Protein AF-A0A813SJH2-F1 (afdb_monomer)

Radius of gyration: 31.27 Å; Cα contacts (8 Å, |Δi|>4): 439; chains: 1; bounding box: 66×42×104 Å

Nearest PDB structures (foldseek):
  7wu5-assembly1_R  TM=7.041E-01  e=7.266E-04  Homo sapiens
  7x2v-assembly1_R  TM=6.614E-01  e=9.358E-03  Homo sapiens
  8eit-assembly1_R  TM=6.639E-01  e=4.622E-02  Tequatrovirus T4
  8x63-assembly1_B  TM=6.003E-01  e=1.573E-01  Homo sapiens
  8ejc-assembly1_R  TM=5.507E-01  e=1.143E-01  Homo sapiens

pLDDT: mean 78.19, std 14.22, range [26.33, 95.75]

Secondary structure (DSSP, 8-state):
----HHHHHHHHTS--SEEEEE-HHHHTTEEEEEEEEES--GGGSEEETTTTEEE-S-EEEEEEEESSTTPPPPEEEEE---GGGTTS-GGGEEEEEEETTTTEEESTTBPPPEEETTTTEEEEEESSSEEEEEE-TT-----S--HHHHHHHHHHHHHHHHHHHHHHHHHHHHHH-TTS---HHHHHHHHHHHHHHHHHHHHHHHHHTTTS-----SSSPPPHHHHHHHHHHHHHHHHHHHHHHHHHHHHHHHHTT-PPPPPHHHHHHHHHHHHHHHHHHHHHHHHHHTSGGG--EEEETTTEEEE-HHHHIIIIIHHHHHHHHHHHHHHHHHHHHHHHHHHHHH-S-----

Solvent-accessible surface area (backbone atoms only — not comparable to full-atom values): 19682 Å² total; per-residue (Å²): 141,73,86,60,60,68,62,55,49,52,65,57,76,43,102,64,55,63,50,76,46,71,42,70,85,43,48,78,46,43,81,44,82,45,81,46,74,42,76,74,54,73,94,48,36,72,71,39,88,89,65,66,28,30,52,38,39,42,38,42,35,51,53,69,46,55,78,50,90,84,65,73,46,52,33,43,36,37,40,32,63,41,79,95,50,62,85,56,65,77,63,25,53,38,40,27,32,61,36,80,91,77,74,40,79,41,50,91,62,32,44,79,60,42,77,40,78,94,62,68,30,38,36,31,42,33,56,73,48,36,36,35,40,33,37,27,84,70,56,43,78,68,90,58,85,46,74,67,55,51,51,52,53,51,56,46,52,54,50,40,54,53,46,50,51,54,50,52,52,53,52,51,52,40,68,76,35,76,86,53,71,80,48,52,65,58,50,50,53,50,52,37,46,53,38,47,39,53,28,47,53,41,47,52,50,43,51,48,61,47,75,51,90,67,83,73,74,90,59,67,67,53,56,69,70,41,50,55,40,38,49,52,30,51,26,33,48,48,31,36,51,42,43,50,39,49,54,43,49,55,48,29,39,40,65,62,69,64,48,75,81,66,52,60,68,58,50,52,54,51,51,51,50,31,49,51,54,18,48,54,56,37,51,50,56,50,58,54,52,71,42,78,90,64,64,45,60,32,40,47,61,77,49,40,51,38,65,30,78,83,51,34,47,68,75,43,51,48,58,50,50,52,47,50,51,54,42,50,54,37,51,52,52,31,51,54,42,51,52,54,50,52,53,60,73,67,49,92,80,77,76,88,128

Sequence (353 aa):
MEFNETKKLRVINSNIVAAAIINNETVNNADNISVFILAKPKAYETLDVSNNQSLVSPVITFGVQKKDNNSPITLYLYFQPSEDNKTRSADQYAGSFFNTNTSKWDTAGCTKLQYNKSYNRYECICNYLTFALIWSPNLANTTNLTSQDIASMTFLSISILCFIAVIIHSFITCLLNPAMSMNARDLLSLISSASTTILFIFFIALSMTVYTPAKPDHGTKCLLSSSVLMFFVYFFLIFMFCTKTSFGYFNYLRFVRLFSEPSYRKLFVLLAICFCISIIGTSFAVGFNSNASYYITQLHRNKLCWFTQDILHYFMTIPLGIFLLLNFILIFFVTRRIINHVQRAISPHHTYK

Foldseek 3Di:
DDPPVVVVVVVLPDPDQKDKDWDPVLCVFFPDKDKDKAADPVVCQQFDPVQRKGFFGIKIFIDTDGNDPPRFIKMKMKHDGDPVCNPPDPQQKAKWFQDPVVRHTDRPFKDGWDQDPSRRIIIIMGRDGMIGIMGTPLRNPCLDQDPVNVVLLVVLVVLLVVLVVVLVVVVVVCVVCVVDDQALLNVLVNVLSVLSSQLSVLVNVLQVVLNPDDPPPPDQDDDPVSVVSQLVNQLSVQLSLQSVLVSLVQLLCCQPVVDDGDDNVVSVVSSVVSNVVSCVLSVVLVVQVVDVVNVQWGCDSSGGIHGDPVCCCVSPVVSNVVSVVSSVVSCVSNVVSVVVVVVVVPDPDDDDD

Mean predicted aligned error: 15.64 Å

Structure (mmCIF, N/CA/C/O backbone):
data_AF-A0A813SJH2-F1
#
_entry.id   AF-A0A813SJH2-F1
#
loop_
_atom_site.group_PDB
_atom_site.id
_atom_site.type_symbol
_atom_site.label_atom_id
_atom_site.label_alt_id
_atom_site.label_comp_id
_atom_site.label_asym_id
_atom_site.label_entity_id
_atom_site.label_seq_id
_atom_site.pdbx_PDB_ins_code
_atom_site.Cartn_x
_atom_site.Cartn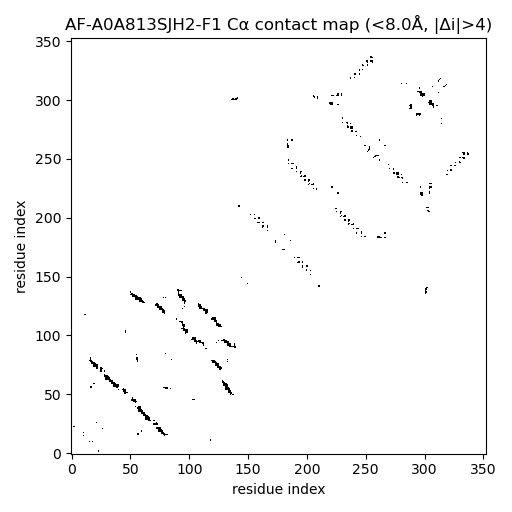_y
_atom_site.Cartn_z
_atom_site.occupancy
_atom_site.B_iso_or_equiv
_atom_site.auth_seq_id
_atom_site.auth_comp_id
_atom_site.auth_asym_id
_atom_site.auth_atom_id
_atom_site.pdbx_PDB_model_num
ATOM 1 N N . MET A 1 1 ? -11.561 5.523 57.264 1.00 29.39 1 MET A N 1
ATOM 2 C CA . MET A 1 1 ? -10.561 4.549 57.755 1.00 29.39 1 MET A CA 1
ATOM 3 C C . MET A 1 1 ? -11.342 3.297 58.098 1.00 29.39 1 MET A C 1
ATOM 5 O O . MET A 1 1 ? -12.159 3.373 58.993 1.00 29.39 1 MET A O 1
ATOM 9 N N . GLU A 1 2 ? -11.360 2.213 57.336 1.00 26.33 2 GLU A N 1
ATOM 10 C CA . GLU A 1 2 ? -10.308 1.500 56.613 1.00 26.33 2 GLU A CA 1
ATOM 11 C C . GLU A 1 2 ? -10.993 0.875 55.377 1.00 26.33 2 GLU A C 1
ATOM 13 O O . GLU A 1 2 ? -12.004 0.179 55.502 1.00 26.33 2 GLU A O 1
ATOM 18 N N . PHE A 1 3 ? -10.550 1.220 54.163 1.00 34.47 3 PHE A N 1
ATOM 19 C CA . PHE A 1 3 ? -11.127 0.666 52.935 1.00 34.47 3 PHE A CA 1
ATOM 20 C C . PHE A 1 3 ? -10.741 -0.815 52.897 1.00 34.47 3 PHE A C 1
ATOM 22 O O . PHE A 1 3 ? -9.565 -1.151 52.828 1.00 34.47 3 PHE A O 1
ATOM 29 N N . ASN A 1 4 ? -11.727 -1.689 53.068 1.00 43.75 4 ASN A N 1
ATOM 30 C CA . ASN A 1 4 ? -11.525 -3.055 53.535 1.00 43.75 4 ASN A CA 1
ATOM 31 C C . ASN A 1 4 ? -10.803 -3.926 52.481 1.00 43.75 4 ASN A C 1
ATOM 33 O O . ASN A 1 4 ? -11.452 -4.589 51.665 1.00 43.75 4 ASN A O 1
ATOM 37 N N . GLU A 1 5 ? -9.463 -3.930 52.492 1.00 49.12 5 GLU A N 1
ATOM 38 C CA . GLU A 1 5 ? -8.618 -4.746 51.606 1.00 49.12 5 GLU A CA 1
ATOM 39 C C . GLU A 1 5 ? -9.021 -6.224 51.632 1.00 49.12 5 GLU A C 1
ATOM 41 O O . GLU A 1 5 ? -8.970 -6.898 50.607 1.00 49.12 5 GLU A O 1
ATOM 46 N N . THR A 1 6 ? -9.542 -6.720 52.758 1.00 49.12 6 THR A N 1
ATOM 47 C CA . THR A 1 6 ? -10.022 -8.104 52.893 1.00 49.12 6 THR A CA 1
ATOM 48 C C . THR A 1 6 ? -11.241 -8.435 52.019 1.00 49.12 6 THR A C 1
ATOM 50 O O . THR A 1 6 ? -11.352 -9.565 51.536 1.00 49.12 6 THR A O 1
ATOM 53 N N . LYS A 1 7 ? -12.148 -7.481 51.743 1.00 51.50 7 LYS A N 1
ATOM 54 C CA . LYS A 1 7 ? -13.279 -7.694 50.811 1.00 51.50 7 LYS A CA 1
ATOM 55 C C . LYS A 1 7 ? -12.810 -7.690 49.358 1.00 51.50 7 LYS A C 1
ATOM 57 O O . LYS A 1 7 ? -13.262 -8.527 48.577 1.00 51.50 7 LYS A O 1
ATOM 62 N N . LYS A 1 8 ? -11.861 -6.809 49.024 1.00 54.25 8 LYS A N 1
ATOM 63 C CA . LYS A 1 8 ? -11.176 -6.803 47.725 1.00 54.25 8 LYS A CA 1
ATOM 64 C C . LYS A 1 8 ? -10.466 -8.149 47.508 1.00 54.25 8 LYS A C 1
ATOM 66 O O . LYS A 1 8 ? -10.711 -8.802 46.502 1.00 54.25 8 LYS A O 1
ATOM 71 N N . LEU A 1 9 ? -9.714 -8.628 48.505 1.00 52.28 9 LEU A N 1
ATOM 72 C CA . LEU A 1 9 ? -9.008 -9.920 48.515 1.00 52.28 9 LEU A CA 1
ATOM 73 C C . LEU A 1 9 ? -9.933 -11.137 48.321 1.00 52.28 9 LEU A C 1
ATOM 75 O O . LEU A 1 9 ? -9.568 -12.067 47.606 1.00 52.28 9 LEU A O 1
ATOM 79 N N . ARG A 1 10 ? -11.147 -11.148 48.894 1.00 52.22 10 ARG A N 1
ATOM 80 C CA . ARG A 1 10 ? -12.108 -12.258 48.694 1.00 52.22 10 ARG A CA 1
ATOM 81 C C . ARG A 1 10 ? -12.670 -12.328 47.275 1.00 52.22 10 ARG A C 1
ATOM 83 O O . ARG A 1 10 ? -12.821 -13.421 46.733 1.00 52.22 10 ARG A O 1
ATOM 90 N N . VAL A 1 11 ? -12.969 -11.180 46.669 1.00 53.66 11 VAL A N 1
ATOM 91 C CA . VAL A 1 11 ? -13.397 -11.107 45.260 1.00 53.66 11 VAL A CA 1
ATOM 92 C C . VAL A 1 11 ? -12.244 -11.488 44.327 1.00 53.66 11 VAL A C 1
ATOM 94 O O . VAL A 1 11 ? -12.461 -12.115 43.292 1.00 53.66 11 VAL A O 1
ATOM 97 N N . ILE A 1 12 ? -11.021 -11.141 44.720 1.00 54.69 12 ILE A N 1
ATOM 98 C CA . ILE A 1 12 ? -9.777 -11.417 44.004 1.00 54.69 12 ILE A CA 1
ATOM 99 C C . ILE A 1 12 ? -9.405 -12.916 44.007 1.00 54.69 12 ILE A C 1
ATOM 101 O O . ILE A 1 12 ? -8.994 -13.426 42.971 1.00 54.69 12 ILE A O 1
ATOM 105 N N . ASN A 1 13 ? -9.597 -13.635 45.120 1.00 55.19 13 ASN A N 1
ATOM 106 C CA . ASN A 1 13 ? -9.147 -15.031 45.292 1.00 55.19 13 ASN A CA 1
ATOM 107 C C . ASN A 1 13 ? -10.201 -16.110 44.966 1.00 55.19 13 ASN A C 1
ATOM 109 O O . ASN A 1 13 ? -9.994 -17.286 45.255 1.00 55.19 13 ASN A O 1
ATOM 113 N N . SER A 1 14 ? -11.352 -15.738 44.409 1.00 60.47 14 SER A N 1
ATOM 114 C CA . SER A 1 14 ? -12.463 -16.658 44.119 1.00 60.47 14 SER A CA 1
ATOM 115 C C . SER A 1 14 ? -12.651 -16.875 42.613 1.00 60.47 14 SER A C 1
ATOM 117 O O . SER A 1 14 ? -12.342 -15.990 41.820 1.00 60.47 14 SER A O 1
ATOM 119 N N . ASN A 1 15 ? -13.186 -18.032 42.198 1.00 66.06 15 ASN A N 1
ATOM 120 C CA . ASN A 1 15 ? -13.496 -18.362 40.793 1.00 66.06 15 ASN A CA 1
ATOM 121 C C . ASN A 1 15 ? -14.724 -17.583 40.274 1.00 66.06 15 ASN A C 1
ATOM 123 O O . ASN A 1 15 ? -15.757 -18.164 39.949 1.00 66.06 15 ASN A O 1
ATOM 127 N N . ILE A 1 16 ? -14.637 -16.253 40.243 1.00 71.75 16 ILE A N 1
ATOM 128 C CA . ILE A 1 16 ? -15.721 -15.357 39.828 1.00 71.75 16 ILE A CA 1
ATOM 129 C C . ILE A 1 16 ? -15.423 -14.794 38.432 1.00 71.75 16 ILE A C 1
ATOM 131 O O . ILE A 1 16 ? -14.352 -14.241 38.193 1.00 71.75 16 ILE A O 1
ATOM 135 N N . VAL A 1 17 ? -16.401 -14.901 37.526 1.00 76.12 17 VAL A N 1
ATOM 136 C CA . VAL A 1 17 ? -16.297 -14.441 36.126 1.00 76.12 17 VAL A CA 1
ATOM 137 C C . VAL A 1 17 ? -16.508 -12.928 35.995 1.00 76.12 17 VAL A C 1
ATOM 139 O O . VAL A 1 17 ? -15.939 -12.290 35.114 1.00 76.12 17 VAL A O 1
ATOM 142 N N . ALA A 1 18 ? -17.315 -12.332 36.871 1.00 80.81 18 ALA A N 1
ATOM 143 C CA . ALA A 1 18 ? -17.530 -10.893 36.905 1.00 80.81 18 ALA A CA 1
ATOM 144 C C . ALA A 1 18 ? -17.824 -10.425 38.333 1.00 80.81 18 ALA A C 1
ATOM 146 O O . ALA A 1 18 ? -18.584 -11.069 39.055 1.00 80.81 18 ALA A O 1
ATOM 147 N N . ALA A 1 19 ? -17.233 -9.308 38.739 1.00 80.88 19 ALA A N 1
ATOM 148 C CA . ALA A 1 19 ? -17.474 -8.706 40.038 1.00 80.88 19 ALA A CA 1
ATOM 149 C C . ALA A 1 19 ? -17.525 -7.187 39.927 1.00 80.88 19 ALA A C 1
ATOM 151 O O . ALA A 1 19 ? -16.896 -6.585 39.059 1.00 80.88 19 ALA A O 1
ATOM 152 N N . ALA A 1 20 ? -18.259 -6.570 40.841 1.00 82.69 20 ALA A N 1
ATOM 153 C CA . ALA A 1 20 ? -18.374 -5.130 40.917 1.00 82.69 20 ALA A CA 1
ATOM 154 C C . ALA A 1 20 ? -18.305 -4.686 42.377 1.00 82.69 20 ALA A C 1
ATOM 156 O O . ALA A 1 20 ? -18.920 -5.297 43.253 1.00 82.69 20 ALA A O 1
ATOM 157 N N . ILE A 1 21 ? -17.526 -3.641 42.636 1.00 82.50 21 ILE A N 1
ATOM 158 C CA . ILE A 1 21 ? -17.326 -3.059 43.960 1.00 82.50 21 ILE A CA 1
ATOM 159 C C . ILE A 1 21 ? -17.755 -1.597 43.890 1.00 82.50 21 ILE A C 1
ATOM 161 O O . ILE A 1 21 ? -17.260 -0.830 43.066 1.00 82.50 21 ILE A O 1
ATOM 165 N N . ILE A 1 22 ? -18.677 -1.215 44.767 1.00 80.12 22 ILE A N 1
ATOM 166 C CA . ILE A 1 22 ? -19.172 0.158 44.872 1.00 80.12 22 ILE A CA 1
ATOM 167 C C . ILE A 1 22 ? -18.261 0.933 45.819 1.00 80.12 22 ILE A C 1
ATOM 169 O O . ILE A 1 22 ? -17.929 0.432 46.897 1.00 80.12 22 ILE A O 1
ATOM 173 N N . ASN A 1 23 ? -17.845 2.142 45.432 1.00 79.56 23 ASN A N 1
ATOM 174 C CA . ASN A 1 23 ? -17.063 2.991 46.325 1.00 79.56 23 ASN A CA 1
ATOM 175 C C . ASN A 1 23 ? -17.904 3.371 47.556 1.00 79.56 23 ASN A C 1
ATOM 177 O O . ASN A 1 23 ? -18.977 3.957 47.414 1.00 79.56 23 ASN A O 1
ATOM 181 N N . ASN A 1 24 ? -17.396 3.079 48.756 1.00 71.06 24 ASN A N 1
ATOM 182 C CA . ASN A 1 24 ? -18.082 3.319 50.025 1.00 71.06 24 ASN A CA 1
ATOM 183 C C . ASN A 1 24 ? -18.508 4.788 50.210 1.00 71.06 24 ASN A C 1
ATOM 185 O O . ASN A 1 24 ? -19.570 5.058 50.757 1.00 71.06 24 ASN A O 1
ATOM 189 N N . GLU A 1 25 ? -17.722 5.734 49.691 1.00 70.19 25 GLU A N 1
ATOM 190 C CA . GLU A 1 25 ? -18.053 7.166 49.740 1.00 70.19 25 GLU A CA 1
ATOM 191 C C . GLU A 1 25 ? -19.308 7.505 48.923 1.00 70.19 25 GLU A C 1
ATOM 193 O O . GLU A 1 25 ? -20.074 8.386 49.297 1.00 70.19 25 GLU A O 1
ATOM 198 N N . THR A 1 26 ? -19.561 6.759 47.843 1.00 69.75 26 THR A N 1
ATOM 199 C CA . THR A 1 26 ? -20.747 6.933 46.988 1.00 69.75 26 THR A CA 1
ATOM 200 C C . THR A 1 26 ? -21.964 6.139 47.468 1.00 69.75 26 THR A C 1
ATOM 202 O O . THR A 1 26 ? -23.091 6.494 47.134 1.00 69.75 26 THR A O 1
ATOM 205 N N . VAL A 1 27 ? -21.762 5.093 48.283 1.00 67.94 27 VAL A N 1
ATOM 206 C CA . VAL A 1 27 ? -22.847 4.257 48.836 1.00 67.94 27 VAL A CA 1
ATOM 207 C C . VAL A 1 27 ? -23.698 5.031 49.843 1.00 67.94 27 VAL A C 1
ATOM 209 O O . VAL A 1 27 ? -24.906 4.824 49.894 1.00 67.94 27 VAL A O 1
ATOM 212 N N . ASN A 1 28 ? -23.107 5.966 50.593 1.00 69.31 28 ASN A N 1
ATOM 213 C CA . ASN A 1 28 ? -23.825 6.757 51.603 1.00 69.31 28 ASN A CA 1
ATOM 214 C C . ASN A 1 28 ? -24.979 7.604 51.021 1.00 69.31 28 ASN A C 1
ATOM 216 O O . ASN A 1 28 ? -25.888 7.997 51.757 1.00 69.31 28 ASN A O 1
ATOM 220 N N . ASN A 1 29 ? -24.966 7.836 49.705 1.00 66.56 29 ASN A N 1
ATOM 221 C CA . ASN A 1 29 ? -25.972 8.608 48.976 1.00 66.56 29 ASN A CA 1
ATOM 222 C C . ASN A 1 29 ? -27.073 7.739 48.336 1.00 66.56 29 ASN A C 1
ATOM 224 O O . ASN A 1 29 ? -27.915 8.263 47.602 1.00 66.56 29 ASN A O 1
ATOM 228 N N . ALA A 1 30 ? -27.082 6.427 48.591 1.00 69.38 30 ALA A N 1
ATOM 229 C CA . ALA A 1 30 ? -28.082 5.492 48.083 1.00 69.38 30 ALA A CA 1
ATOM 230 C C . ALA A 1 30 ? -28.960 4.949 49.221 1.00 69.38 30 ALA A C 1
ATOM 232 O O . ALA A 1 30 ? -28.449 4.476 50.233 1.00 69.38 30 ALA A O 1
ATOM 233 N N . ASP A 1 31 ? -30.281 4.989 49.036 1.00 74.50 31 ASP A N 1
ATOM 234 C CA . ASP A 1 31 ? -31.252 4.385 49.960 1.00 74.50 31 ASP A CA 1
ATOM 235 C C . ASP A 1 31 ? -31.387 2.882 49.727 1.00 74.50 31 ASP A C 1
ATOM 237 O O . ASP A 1 31 ? -31.520 2.097 50.664 1.00 74.50 31 ASP A O 1
ATOM 241 N N . ASN A 1 32 ? -31.343 2.476 48.458 1.00 78.12 32 ASN A N 1
ATOM 242 C CA . ASN A 1 32 ? -31.461 1.084 48.064 1.00 78.12 32 ASN A CA 1
ATOM 243 C C . ASN A 1 32 ? -30.579 0.797 46.848 1.00 78.12 32 ASN A C 1
ATOM 245 O O . ASN A 1 32 ? -30.537 1.580 45.895 1.00 78.12 32 ASN A O 1
ATOM 249 N N . ILE A 1 33 ? -29.890 -0.343 46.884 1.00 77.56 33 ILE A N 1
ATOM 250 C CA . ILE A 1 33 ? -29.027 -0.825 45.810 1.00 77.56 33 ILE A CA 1
ATOM 251 C C . ILE A 1 33 ? -29.453 -2.248 45.473 1.00 77.56 33 ILE A C 1
ATOM 253 O O . ILE A 1 33 ? -29.274 -3.177 46.257 1.00 77.56 33 ILE A O 1
ATOM 257 N N . SER A 1 34 ? -29.976 -2.415 44.267 1.00 81.50 34 SER A N 1
ATOM 258 C CA . SER A 1 34 ? -30.249 -3.713 43.663 1.00 81.50 34 SER A CA 1
ATOM 259 C C . SER A 1 34 ? -29.189 -4.016 42.609 1.00 81.50 34 SER A C 1
ATOM 261 O O . SER A 1 34 ? -28.786 -3.136 41.845 1.00 81.50 34 SER A O 1
ATOM 263 N N . VAL A 1 35 ? -28.713 -5.259 42.582 1.00 82.50 35 VAL A N 1
ATOM 264 C CA . VAL A 1 35 ? -27.713 -5.722 41.615 1.00 82.50 35 VAL A CA 1
ATOM 265 C C . VAL A 1 35 ? -28.306 -6.870 40.823 1.00 82.50 35 VAL A C 1
ATOM 267 O O . VAL A 1 35 ? -28.778 -7.852 41.393 1.00 82.50 35 VAL A O 1
ATOM 270 N N . PHE A 1 36 ? -28.251 -6.751 39.505 1.00 82.56 36 PHE A N 1
ATOM 271 C CA . PHE A 1 36 ? -28.671 -7.775 38.570 1.00 82.56 36 PHE A CA 1
ATOM 272 C C . PHE A 1 36 ? -27.476 -8.197 37.717 1.00 82.56 36 PHE A C 1
ATOM 274 O O . PHE A 1 36 ? -26.813 -7.359 37.107 1.00 82.56 36 PHE A O 1
ATOM 281 N N . ILE A 1 37 ? -27.181 -9.497 37.690 1.00 82.50 37 ILE A N 1
ATOM 282 C CA . ILE A 1 37 ? -26.071 -10.054 36.912 1.00 82.50 37 ILE A CA 1
ATOM 283 C C . ILE A 1 37 ? -26.639 -11.046 35.909 1.00 82.50 37 ILE A C 1
ATOM 285 O O . ILE A 1 37 ? -27.165 -12.095 36.281 1.00 82.50 37 ILE A O 1
ATOM 289 N N . LEU A 1 38 ? -26.486 -10.737 34.626 1.00 81.44 38 LEU A N 1
ATOM 290 C CA . LEU A 1 38 ? -26.868 -11.628 33.545 1.00 81.44 38 LEU A CA 1
ATOM 291 C C . LEU A 1 38 ? -25.637 -12.416 33.077 1.00 81.44 38 LEU A C 1
ATOM 293 O O . LEU A 1 38 ? -24.810 -11.913 32.319 1.00 81.44 38 LEU A O 1
ATOM 297 N N . ALA A 1 39 ? -25.511 -13.660 33.543 1.00 73.19 39 ALA A N 1
ATOM 298 C CA . ALA A 1 39 ? -24.319 -14.487 33.331 1.00 73.19 39 ALA A CA 1
ATOM 299 C C . ALA A 1 39 ? -24.063 -14.876 31.861 1.00 73.19 39 ALA A C 1
ATOM 301 O O . ALA A 1 39 ? -22.910 -15.016 31.462 1.00 73.19 39 ALA A O 1
ATOM 302 N N . LYS A 1 40 ? -25.123 -15.069 31.061 1.00 71.62 40 LYS A N 1
ATOM 303 C CA . LYS A 1 40 ? -25.037 -15.466 29.642 1.00 71.62 40 LYS A CA 1
ATOM 304 C C . LYS A 1 40 ? -26.012 -14.657 28.777 1.00 71.62 40 LYS A C 1
ATOM 306 O O . LYS A 1 40 ? -27.112 -15.133 28.493 1.00 71.62 40 LYS A O 1
ATOM 311 N N . PRO A 1 41 ? -25.633 -13.446 28.349 1.00 67.75 41 PRO A N 1
ATOM 312 C CA . PRO A 1 41 ? -26.434 -12.584 27.478 1.00 67.75 41 PRO A CA 1
ATOM 313 C C . PRO A 1 41 ? -26.479 -13.090 26.022 1.00 67.75 41 PRO A C 1
ATOM 315 O O . PRO A 1 41 ? -26.144 -12.343 25.113 1.00 67.75 41 PRO A O 1
ATOM 318 N N . LYS A 1 42 ? -26.920 -14.334 25.765 1.00 65.50 42 LYS A N 1
ATOM 319 C CA . LYS A 1 42 ? -26.976 -14.902 24.397 1.00 65.50 42 LYS A CA 1
ATOM 320 C C . LYS A 1 42 ? -27.765 -14.027 23.415 1.00 65.50 42 LYS A C 1
ATOM 322 O O . LYS A 1 42 ? -27.387 -13.897 22.259 1.00 65.50 42 LYS A O 1
ATOM 327 N N . ALA A 1 43 ? -28.830 -13.382 23.892 1.00 58.09 43 ALA A N 1
ATOM 328 C CA . ALA A 1 43 ? -29.643 -12.458 23.099 1.00 58.09 43 ALA A CA 1
ATOM 329 C C . ALA A 1 43 ? -28.916 -11.149 22.714 1.00 58.09 43 ALA A C 1
ATOM 331 O O . ALA A 1 43 ? -29.409 -10.414 21.868 1.00 58.09 43 ALA A O 1
ATOM 332 N N . TYR A 1 44 ? -27.756 -10.865 23.315 1.00 59.12 44 TYR A N 1
ATOM 333 C CA . TYR A 1 44 ? -26.969 -9.645 23.115 1.00 59.12 44 TYR A CA 1
ATOM 334 C C . TYR A 1 44 ? -25.513 -9.948 22.717 1.00 59.12 44 TYR A C 1
ATOM 336 O O . TYR A 1 44 ? -24.646 -9.089 22.849 1.00 59.12 44 TYR A O 1
ATOM 344 N N . GLU A 1 45 ? -25.205 -11.167 22.257 1.00 59.53 45 GLU A N 1
ATOM 345 C CA . GLU A 1 45 ? -23.839 -11.542 21.851 1.00 59.53 45 GLU A CA 1
ATOM 346 C C . GLU A 1 45 ? -23.355 -10.763 20.621 1.00 59.53 45 GLU A C 1
ATOM 348 O O . GLU A 1 45 ? -22.156 -10.516 20.494 1.00 59.53 45 GLU A O 1
ATOM 353 N N . THR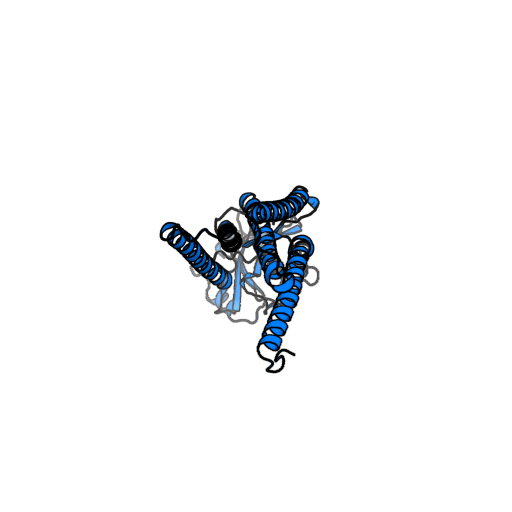 A 1 46 ? -24.272 -10.322 19.754 1.00 56.94 46 THR A N 1
ATOM 354 C CA . THR A 1 46 ? -23.977 -9.474 18.590 1.00 56.94 46 THR A CA 1
ATOM 355 C C . THR A 1 46 ? -24.560 -8.081 18.816 1.00 56.94 46 THR A C 1
ATOM 357 O O . THR A 1 46 ? -25.772 -7.905 18.893 1.00 56.94 46 THR A O 1
ATOM 360 N N . LEU A 1 47 ? -23.685 -7.090 19.002 1.00 62.09 47 LEU A N 1
ATOM 361 C CA . LEU A 1 47 ? -24.085 -5.750 19.455 1.00 62.09 47 LEU A CA 1
ATOM 362 C C . LEU A 1 47 ? -24.342 -4.780 18.305 1.00 62.09 47 LEU A C 1
ATOM 364 O O . LEU A 1 47 ? -25.229 -3.937 18.394 1.00 62.09 47 LEU A O 1
ATOM 368 N N . ASP A 1 48 ? -23.567 -4.890 17.228 1.00 56.16 48 ASP A N 1
ATOM 369 C CA . ASP A 1 48 ? -23.750 -4.089 16.023 1.00 56.16 48 ASP A CA 1
ATOM 370 C C . ASP A 1 48 ? -23.080 -4.827 14.851 1.00 56.16 48 ASP A C 1
ATOM 372 O O . ASP A 1 48 ? -21.862 -5.044 14.855 1.00 56.16 48 ASP A O 1
ATOM 376 N N . VAL A 1 49 ? -23.873 -5.242 13.854 1.00 49.34 49 VAL A N 1
ATOM 377 C CA . VAL A 1 49 ? -23.400 -5.989 12.666 1.00 49.34 49 VAL A CA 1
ATOM 378 C C . VAL A 1 49 ? -22.368 -5.169 11.881 1.00 49.34 49 VAL A C 1
ATOM 380 O O . VAL A 1 49 ? -21.481 -5.723 11.241 1.00 49.34 49 VAL A O 1
ATOM 383 N N . SER A 1 50 ? -22.437 -3.839 11.992 1.00 51.28 50 SER A N 1
ATOM 384 C CA . SER A 1 50 ? -21.546 -2.903 11.302 1.00 51.28 50 SER A CA 1
ATOM 385 C C . SER A 1 50 ? -20.111 -2.876 11.850 1.00 51.28 50 SER A C 1
ATOM 387 O O . SER A 1 50 ? -19.170 -2.680 11.086 1.00 51.28 50 SER A O 1
ATOM 389 N N . ASN A 1 51 ? -19.922 -3.105 13.156 1.00 56.41 51 ASN A N 1
ATOM 390 C CA . ASN A 1 51 ? -18.620 -2.982 13.828 1.00 56.41 51 ASN A CA 1
ATOM 391 C C . ASN A 1 51 ? -18.049 -4.320 14.321 1.00 56.41 51 ASN A C 1
ATOM 393 O O . ASN A 1 51 ? -16.979 -4.334 14.934 1.00 56.41 51 ASN A O 1
ATOM 397 N N . ASN A 1 52 ? -18.750 -5.428 14.060 1.00 64.50 52 ASN A N 1
ATOM 398 C CA . ASN A 1 52 ? -18.364 -6.784 14.457 1.00 64.50 52 ASN A CA 1
ATOM 399 C C . ASN A 1 52 ? -18.025 -6.892 15.961 1.00 64.50 52 ASN A C 1
ATOM 401 O O . ASN A 1 52 ? -17.090 -7.585 16.368 1.00 64.50 52 ASN A O 1
ATOM 405 N N . GLN A 1 53 ? -18.756 -6.134 16.783 1.00 73.12 53 GLN A N 1
ATOM 406 C CA . GLN A 1 53 ? -18.573 -6.091 18.229 1.00 73.12 53 GLN A CA 1
ATOM 407 C C . GLN A 1 53 ? -19.357 -7.218 18.885 1.00 73.12 53 GLN A C 1
ATOM 409 O O . GLN A 1 53 ? -20.526 -7.448 18.559 1.00 73.12 53 GLN A O 1
ATOM 414 N N . SER A 1 54 ? -18.719 -7.876 19.849 1.00 76.94 54 SER A N 1
ATOM 415 C CA . SER A 1 54 ? -19.342 -8.955 20.605 1.00 76.94 54 SER A CA 1
ATOM 416 C C . SER A 1 54 ? -19.229 -8.729 22.099 1.00 76.94 54 SER A C 1
ATOM 418 O O . SER A 1 54 ? -18.182 -8.314 22.601 1.00 76.94 54 SER A O 1
ATOM 420 N N . LEU A 1 55 ? -20.292 -9.066 22.813 1.00 82.12 55 LEU A N 1
ATOM 421 C CA . LEU A 1 55 ? -20.308 -9.086 24.266 1.00 82.12 55 LEU A CA 1
ATOM 422 C C . LEU A 1 55 ? -19.543 -10.320 24.760 1.00 82.12 55 LEU A C 1
ATOM 424 O O . LEU A 1 55 ? -19.814 -11.435 24.319 1.00 82.12 55 LEU A O 1
ATOM 428 N N . VAL A 1 56 ? -18.558 -10.136 25.641 1.00 83.69 56 VAL A N 1
ATOM 429 C CA . VAL A 1 56 ? -17.627 -11.218 26.027 1.00 83.69 56 VAL A CA 1
ATOM 430 C C . VAL A 1 56 ? -17.612 -11.526 27.521 1.00 83.69 56 VAL A C 1
ATOM 432 O O . VAL A 1 56 ? -16.877 -12.417 27.952 1.00 83.69 56 VAL A O 1
ATOM 435 N N . SER A 1 57 ? -18.421 -10.818 28.308 1.00 84.12 57 SER A N 1
ATOM 436 C CA . SER A 1 57 ? -18.600 -11.045 29.742 1.00 84.12 57 SER A CA 1
ATOM 437 C C . SER A 1 57 ? -20.080 -11.039 30.134 1.00 84.12 57 SER A C 1
ATOM 439 O O . SER A 1 57 ? -20.926 -10.590 29.355 1.00 84.12 57 SER A O 1
ATOM 441 N N . PRO A 1 58 ? -20.400 -11.458 31.372 1.00 84.50 58 PRO A N 1
ATOM 442 C CA . PRO A 1 58 ? -21.680 -11.151 31.994 1.00 84.50 58 PRO A CA 1
ATOM 443 C C . PRO A 1 58 ? -21.998 -9.653 31.955 1.00 84.50 58 PRO A C 1
ATOM 445 O O . PRO A 1 58 ? -21.087 -8.821 32.044 1.00 84.50 58 PRO A O 1
ATOM 448 N N . VAL A 1 59 ? -23.289 -9.329 31.873 1.00 85.88 59 VAL A N 1
ATOM 449 C CA . VAL A 1 59 ? -23.791 -7.957 32.034 1.00 85.88 59 VAL A CA 1
ATOM 450 C C . VAL A 1 59 ? -24.090 -7.726 33.504 1.00 85.88 59 VAL A C 1
ATOM 452 O O . VAL A 1 59 ? -24.769 -8.540 34.130 1.00 85.88 59 VAL A O 1
ATOM 455 N N . ILE A 1 60 ? -23.601 -6.617 34.049 1.00 86.62 60 ILE A N 1
ATOM 456 C CA . ILE A 1 60 ? -23.910 -6.185 35.411 1.00 86.62 60 ILE A CA 1
ATOM 457 C C . ILE A 1 60 ? -24.752 -4.917 35.320 1.00 86.62 60 ILE A C 1
ATOM 459 O O . ILE A 1 60 ? -24.314 -3.919 34.746 1.00 86.62 60 ILE A O 1
ATOM 463 N N . THR A 1 61 ? -25.939 -4.955 35.914 1.00 85.06 61 THR A N 1
ATOM 464 C CA . THR A 1 61 ? -26.855 -3.821 36.016 1.00 85.06 61 THR A CA 1
ATOM 465 C C . THR A 1 61 ? -27.124 -3.498 37.478 1.00 85.06 61 THR A C 1
ATOM 467 O O . THR A 1 61 ? -27.395 -4.380 38.289 1.00 85.06 61 THR A O 1
ATOM 470 N N . PHE A 1 62 ? -27.079 -2.216 37.809 1.00 82.50 62 PHE A N 1
ATOM 471 C CA . PHE A 1 62 ? -27.397 -1.675 39.118 1.00 82.50 62 PHE A CA 1
ATOM 472 C C . PHE A 1 62 ? -28.703 -0.889 39.048 1.00 82.50 62 PHE A C 1
ATOM 474 O O . PHE A 1 62 ? -28.836 0.032 38.246 1.00 82.50 62 PHE A O 1
ATOM 481 N N . GLY A 1 63 ? -29.657 -1.216 39.911 1.00 80.44 63 GLY A N 1
ATOM 482 C CA . GLY A 1 63 ? -30.794 -0.350 40.198 1.00 80.44 63 GLY A CA 1
ATOM 483 C C . GLY A 1 63 ? -30.518 0.390 41.497 1.00 80.44 63 GLY A C 1
ATOM 484 O O . GLY A 1 63 ? -30.527 -0.237 42.557 1.00 80.44 63 GLY A O 1
ATOM 485 N N . VAL A 1 64 ? -30.247 1.695 41.423 1.00 78.38 64 VAL A N 1
ATOM 486 C CA . VAL A 1 64 ? -29.953 2.511 42.608 1.00 78.38 64 VAL A CA 1
ATOM 487 C C . VAL A 1 64 ? -31.022 3.570 42.810 1.00 78.38 64 VAL A C 1
ATOM 489 O O . VAL A 1 64 ? -31.263 4.388 41.924 1.00 78.38 64 VAL A O 1
ATOM 492 N N . GLN A 1 65 ? -31.614 3.582 44.002 1.00 79.12 65 GLN A N 1
ATOM 493 C CA . GLN A 1 65 ? -32.462 4.671 44.471 1.00 79.12 65 GLN A CA 1
ATOM 494 C C . GLN A 1 65 ? -31.584 5.662 45.239 1.00 79.12 65 GLN A C 1
ATOM 496 O O . GLN A 1 65 ? -31.047 5.333 46.298 1.00 79.12 65 GLN A O 1
ATOM 501 N N . LYS A 1 66 ? -31.364 6.844 44.657 1.00 74.38 66 LYS A N 1
ATOM 502 C CA . LYS A 1 66 ? -30.479 7.875 45.215 1.00 74.38 66 LYS A CA 1
ATOM 503 C C . LYS A 1 66 ? -31.255 8.830 46.120 1.00 74.38 66 LYS A C 1
ATOM 505 O O . LYS A 1 66 ? -32.373 9.202 45.775 1.00 74.38 66 LYS A O 1
ATOM 510 N N . LYS A 1 67 ? -30.609 9.290 47.196 1.00 70.88 67 LYS A N 1
ATOM 511 C CA . LYS A 1 67 ? -31.088 10.418 48.016 1.00 70.88 67 LYS A CA 1
ATOM 512 C C . LYS A 1 67 ? -30.987 11.741 47.257 1.00 70.88 67 LYS A C 1
ATOM 514 O O . LYS A 1 67 ? -31.919 12.531 47.275 1.00 70.88 67 LYS A O 1
ATOM 519 N N . ASP A 1 68 ? -29.878 11.922 46.534 1.00 72.31 68 ASP A N 1
ATOM 520 C CA . ASP A 1 68 ? -29.611 13.079 45.678 1.00 72.31 68 ASP A CA 1
ATOM 521 C C . ASP A 1 68 ? -29.333 12.643 44.235 1.00 72.31 68 ASP A C 1
ATOM 523 O O . ASP A 1 68 ? -28.355 11.938 43.954 1.00 72.31 68 ASP A O 1
ATOM 527 N N . ASN A 1 69 ? -30.150 13.126 43.294 1.00 65.50 69 ASN A N 1
ATOM 528 C CA . ASN A 1 69 ? -30.053 12.772 41.872 1.00 65.50 69 ASN A CA 1
ATOM 529 C C . ASN A 1 69 ? -28.705 13.150 41.226 1.00 65.50 69 ASN A C 1
ATOM 531 O O . ASN A 1 69 ? -28.288 12.495 40.269 1.00 65.50 69 ASN A O 1
ATOM 535 N N . ASN A 1 70 ? -28.000 14.151 41.763 1.00 63.06 70 ASN A N 1
ATOM 536 C CA . ASN A 1 70 ? -26.783 14.708 41.160 1.00 63.06 70 ASN A CA 1
ATOM 537 C C . ASN A 1 70 ? -25.468 14.036 41.582 1.00 63.06 70 ASN A C 1
ATOM 539 O O . ASN A 1 70 ? -24.419 14.387 41.044 1.00 63.06 70 ASN A O 1
ATOM 543 N N . SER A 1 71 ? -25.480 13.078 42.512 1.00 66.00 71 SER A N 1
ATOM 544 C CA . SER A 1 71 ? -24.241 12.405 42.919 1.00 66.00 71 SER A CA 1
ATOM 545 C C . SER A 1 71 ? -23.919 11.214 41.991 1.00 66.00 71 SER A C 1
ATOM 547 O O . SER A 1 71 ? -24.755 10.312 41.823 1.00 66.00 71 SER A O 1
ATOM 549 N N . PRO A 1 72 ? -22.748 11.187 41.321 1.00 69.44 72 PRO A N 1
ATOM 550 C CA . PRO A 1 72 ? -22.336 10.042 40.515 1.00 69.44 72 PRO A CA 1
ATOM 551 C C . PRO A 1 72 ? -21.947 8.868 41.420 1.00 69.44 72 PRO A C 1
ATOM 553 O O . PRO A 1 72 ? -21.377 9.055 42.493 1.00 69.44 72 PRO A O 1
ATOM 556 N N . ILE A 1 73 ? -22.257 7.650 40.977 1.00 74.38 73 ILE A N 1
ATOM 557 C CA . ILE A 1 73 ? -21.870 6.421 41.674 1.00 74.38 73 ILE A CA 1
ATOM 558 C C . ILE A 1 73 ? -20.693 5.830 40.918 1.00 74.38 73 ILE A C 1
ATOM 560 O O . ILE A 1 73 ? -20.810 5.519 39.734 1.00 74.38 73 ILE A O 1
ATOM 564 N N . THR A 1 74 ? -19.570 5.683 41.609 1.00 78.81 74 THR A N 1
ATOM 565 C CA . THR A 1 74 ? -18.342 5.152 41.022 1.00 78.81 74 THR A CA 1
ATOM 566 C C . THR A 1 74 ? -18.248 3.663 41.317 1.00 78.81 74 THR A C 1
ATOM 568 O O . THR A 1 74 ? -18.240 3.243 42.480 1.00 78.81 74 THR A O 1
ATOM 571 N N . LEU A 1 75 ? -18.160 2.865 40.255 1.00 80.88 75 LEU A N 1
ATOM 572 C CA . LEU A 1 75 ? -18.130 1.409 40.325 1.00 80.88 75 LEU A CA 1
ATOM 573 C C . LEU A 1 75 ? -16.797 0.883 39.798 1.00 80.88 75 LEU A C 1
ATOM 575 O O . LEU A 1 75 ? -16.393 1.205 38.681 1.00 80.88 75 LEU A O 1
ATOM 579 N N . TYR A 1 76 ? -16.137 0.047 40.597 1.00 84.44 76 TYR A N 1
ATOM 580 C CA . TYR A 1 76 ? -14.960 -0.717 40.193 1.00 84.44 76 TYR A CA 1
ATOM 581 C C . TYR A 1 76 ? -15.416 -2.069 39.664 1.00 84.44 76 TYR A C 1
ATOM 583 O O . TYR A 1 76 ? -15.978 -2.874 40.409 1.00 84.44 76 TYR A O 1
ATOM 591 N N . LEU A 1 77 ? -15.189 -2.313 38.380 1.00 85.81 77 LEU A N 1
ATOM 592 C CA . LEU A 1 77 ? -15.643 -3.510 37.690 1.00 85.81 77 LEU A CA 1
ATOM 593 C C . LEU A 1 77 ? -14.459 -4.423 37.384 1.00 85.81 77 LEU A C 1
ATOM 595 O O . LEU A 1 77 ? -13.399 -3.961 36.964 1.00 85.81 77 LEU A O 1
ATOM 599 N N . TYR A 1 78 ? -14.676 -5.722 37.569 1.00 86.06 78 TYR A N 1
ATOM 600 C CA . TYR A 1 78 ? -13.708 -6.784 37.337 1.00 86.06 78 TYR A CA 1
ATOM 601 C C . TYR A 1 78 ? -14.342 -7.830 36.428 1.00 86.06 78 TYR A C 1
ATOM 603 O O . TYR A 1 78 ? -15.344 -8.438 36.802 1.00 86.06 78 TYR A O 1
ATOM 611 N N . PHE A 1 79 ? -13.749 -8.077 35.264 1.00 86.88 79 PHE A N 1
ATOM 612 C CA . PHE A 1 79 ? -14.268 -9.036 34.292 1.00 86.88 79 PHE A CA 1
ATOM 613 C C . PHE A 1 79 ? -13.221 -10.074 33.901 1.00 86.88 79 PHE A C 1
ATOM 615 O O . PHE A 1 79 ? -12.051 -9.757 33.675 1.00 86.88 79 PHE A O 1
ATOM 622 N N . GLN A 1 80 ? -13.673 -11.315 33.760 1.00 84.44 80 GLN A N 1
ATOM 623 C CA . GLN A 1 80 ? -12.962 -12.381 33.077 1.00 84.44 80 GLN A CA 1
ATOM 624 C C . GLN A 1 80 ? -13.705 -12.691 31.766 1.00 84.44 80 GLN A C 1
ATOM 626 O O . GLN A 1 80 ? -14.919 -12.914 31.803 1.00 84.44 80 GLN A O 1
ATOM 631 N N . PRO A 1 81 ? -13.024 -12.697 30.605 1.00 79.75 81 PRO A N 1
ATOM 632 C CA . PRO A 1 81 ? -13.660 -13.060 29.344 1.00 79.75 81 PRO A CA 1
ATOM 633 C C . PRO A 1 81 ? -14.188 -14.496 29.390 1.00 79.75 81 PRO A C 1
ATOM 635 O O . PRO A 1 81 ? -13.563 -15.372 29.999 1.00 79.75 81 PRO A O 1
ATOM 638 N N . SER A 1 82 ? -15.305 -14.743 28.702 1.00 75.19 82 SER A N 1
ATOM 639 C CA . SER A 1 82 ? -15.807 -16.101 28.463 1.00 75.19 82 SER A CA 1
ATOM 640 C C . SER A 1 82 ? -14.723 -16.982 27.830 1.00 75.19 82 SER A C 1
ATOM 642 O O . SER A 1 82 ? -13.885 -16.480 27.078 1.00 75.19 82 SER A O 1
ATOM 644 N N . GLU A 1 83 ? -14.736 -18.287 28.120 1.00 69.56 83 GLU A N 1
ATOM 645 C CA . GLU A 1 83 ? -13.710 -19.244 27.667 1.00 69.56 83 GLU A CA 1
ATOM 646 C C . GLU A 1 83 ? -13.469 -19.184 26.156 1.00 69.56 83 GLU A C 1
ATOM 648 O O . GLU A 1 83 ? -12.318 -19.105 25.731 1.00 69.56 83 GLU A O 1
ATOM 653 N N . ASP A 1 84 ? -14.544 -19.076 25.371 1.00 64.31 84 ASP A N 1
ATOM 654 C CA . ASP A 1 84 ? -14.503 -18.984 23.905 1.00 64.31 84 ASP A CA 1
ATOM 655 C C . ASP A 1 84 ? -13.750 -17.745 23.391 1.00 64.31 84 ASP A C 1
ATOM 657 O O . ASP A 1 84 ? -13.278 -17.709 22.256 1.00 64.31 84 ASP A O 1
ATOM 661 N N . ASN A 1 85 ? -13.619 -16.718 24.233 1.00 66.00 85 ASN A N 1
ATOM 662 C CA . ASN A 1 85 ? -12.995 -15.449 23.885 1.00 66.00 85 ASN A CA 1
ATOM 663 C C . ASN A 1 85 ? -11.622 -15.253 24.537 1.00 66.00 85 ASN A C 1
ATOM 665 O O . ASN A 1 85 ? -10.896 -14.367 24.105 1.00 66.00 85 ASN A O 1
ATOM 669 N N . LYS A 1 86 ? -11.191 -16.089 25.496 1.00 62.44 86 LYS A N 1
ATOM 670 C CA . LYS A 1 86 ? -9.888 -15.943 26.188 1.00 62.44 86 LYS A CA 1
ATOM 671 C C . LYS A 1 86 ? -8.674 -15.887 25.245 1.00 62.44 86 LYS A C 1
ATOM 673 O O . LYS A 1 86 ? -7.642 -15.344 25.623 1.00 62.44 86 LYS A O 1
ATOM 678 N N . THR A 1 87 ? -8.791 -16.427 24.032 1.00 55.81 87 THR A N 1
ATOM 679 C CA . THR A 1 87 ? -7.734 -16.446 23.005 1.00 55.81 87 THR A CA 1
ATOM 680 C C . THR A 1 87 ? -7.573 -15.128 22.242 1.00 55.81 87 THR A C 1
ATOM 682 O O . THR A 1 87 ? -6.584 -14.959 21.527 1.00 55.81 87 THR A O 1
ATOM 685 N N . ARG A 1 88 ? -8.517 -14.185 22.364 1.00 67.31 88 ARG A N 1
ATOM 686 C CA . ARG A 1 88 ? -8.462 -12.898 21.651 1.00 67.31 88 ARG A CA 1
ATOM 687 C C . ARG A 1 88 ? -7.521 -11.919 22.358 1.00 67.31 88 ARG A C 1
ATOM 689 O O . ARG A 1 88 ? -7.375 -11.963 23.580 1.00 67.31 88 ARG A O 1
ATOM 696 N N . SER A 1 89 ? -6.867 -11.040 21.594 1.00 63.62 89 SER A N 1
ATOM 697 C CA . SER A 1 89 ? -5.828 -10.159 22.136 1.00 63.62 89 SER A CA 1
ATOM 698 C C . SER A 1 89 ? -6.387 -9.169 23.163 1.00 63.62 89 SER A C 1
ATOM 700 O O . SER A 1 89 ? -7.466 -8.603 22.990 1.00 63.62 89 SER A O 1
ATOM 702 N N . ALA A 1 90 ? -5.621 -8.948 24.236 1.00 61.34 90 ALA A N 1
ATOM 703 C CA . ALA A 1 90 ? -6.025 -8.114 25.368 1.00 61.34 90 ALA A CA 1
ATOM 704 C C . ALA A 1 90 ? -6.377 -6.666 24.975 1.00 61.34 90 ALA A C 1
ATOM 706 O O . ALA A 1 90 ? -7.241 -6.044 25.589 1.00 61.34 90 ALA A O 1
ATOM 707 N N . ASP A 1 91 ? -5.754 -6.162 23.909 1.00 61.06 91 ASP A N 1
ATOM 708 C CA . ASP A 1 91 ? -5.911 -4.789 23.412 1.00 61.06 91 ASP A CA 1
ATOM 709 C C . ASP A 1 91 ? -7.231 -4.550 22.657 1.00 61.06 91 ASP A C 1
ATOM 711 O O . ASP A 1 91 ? -7.503 -3.437 22.209 1.00 61.06 91 ASP A O 1
ATOM 715 N N . GLN A 1 92 ? -8.040 -5.595 22.480 1.00 73.31 92 GLN A N 1
ATOM 716 C CA . GLN A 1 92 ? -9.323 -5.537 21.776 1.00 73.31 92 GLN A CA 1
ATOM 717 C C . GLN A 1 92 ? -10.521 -5.539 22.727 1.00 73.31 92 GLN A C 1
ATOM 719 O O . GLN A 1 92 ? -11.663 -5.561 22.270 1.00 73.31 92 GLN A O 1
ATOM 724 N N . TYR A 1 93 ? -10.289 -5.521 24.039 1.00 80.12 93 TYR A N 1
ATOM 725 C CA . TYR A 1 93 ? -11.358 -5.439 25.025 1.00 80.12 93 TYR A CA 1
ATOM 726 C C . TYR A 1 93 ? -11.598 -4.001 25.477 1.00 80.12 93 TYR A C 1
ATOM 728 O O . TYR A 1 93 ? -10.660 -3.241 25.720 1.00 80.12 93 TYR A O 1
ATOM 736 N N . ALA A 1 94 ? -12.869 -3.648 25.650 1.00 81.19 94 ALA A N 1
ATOM 737 C CA . ALA A 1 94 ? -13.297 -2.389 26.241 1.00 81.19 94 ALA A CA 1
ATOM 738 C C . ALA A 1 94 ? -14.268 -2.642 27.391 1.00 81.19 94 ALA A C 1
ATOM 740 O O . ALA A 1 94 ? -15.183 -3.458 27.270 1.00 81.19 94 ALA A O 1
ATOM 741 N N . GLY A 1 95 ? -14.118 -1.878 28.472 1.00 83.12 95 GLY A N 1
ATOM 742 C CA . GLY A 1 95 ? -15.221 -1.658 29.400 1.00 83.12 95 GLY A CA 1
ATOM 743 C C . GLY A 1 95 ? -16.228 -0.724 28.736 1.00 83.12 95 GLY A C 1
ATOM 744 O O . GLY A 1 95 ? -15.849 0.342 28.251 1.00 83.12 95 GLY A O 1
ATOM 745 N N . SER A 1 96 ? -17.489 -1.134 28.681 1.00 85.00 96 SER A N 1
ATOM 746 C CA . SER A 1 96 ? -18.554 -0.349 28.058 1.00 85.00 96 SER A CA 1
ATOM 747 C C . SER A 1 96 ? -19.786 -0.289 28.946 1.00 85.00 96 SER A C 1
ATOM 749 O O . SER A 1 96 ? -20.022 -1.177 29.772 1.00 85.00 96 SER A O 1
ATOM 751 N N . PHE A 1 97 ? -20.571 0.767 28.766 1.00 85.75 97 PHE A N 1
ATOM 752 C CA . PHE A 1 97 ? -21.863 0.935 29.409 1.00 85.75 97 PHE A CA 1
ATOM 753 C C . PHE A 1 97 ? -22.977 0.948 28.366 1.00 85.75 97 PHE A C 1
ATOM 755 O O . PHE A 1 97 ? -22.767 1.356 27.222 1.00 85.75 97 PHE A O 1
ATOM 762 N N . PHE A 1 98 ? -24.166 0.500 28.757 1.00 81.88 98 PHE A N 1
ATOM 763 C CA . PHE A 1 98 ? -25.326 0.546 27.875 1.00 81.88 98 PHE A CA 1
ATOM 764 C C . PHE A 1 98 ? -25.986 1.925 27.957 1.00 81.88 98 PHE A C 1
ATOM 766 O O . PHE A 1 98 ? -26.514 2.311 29.003 1.00 81.88 98 PHE A O 1
ATOM 773 N N . ASN A 1 99 ? -25.944 2.676 26.858 1.00 78.69 99 ASN A N 1
ATOM 774 C CA . ASN A 1 99 ? -26.592 3.973 26.742 1.00 78.69 99 ASN A CA 1
ATOM 775 C C . ASN A 1 99 ? -28.061 3.773 26.349 1.00 78.69 99 ASN A C 1
ATOM 777 O O . ASN A 1 99 ? -28.372 3.370 25.229 1.00 78.69 99 ASN A O 1
ATOM 781 N N . THR A 1 100 ? -28.974 4.085 27.269 1.00 78.19 100 THR A N 1
ATOM 782 C CA . THR A 1 100 ? -30.422 3.936 27.066 1.00 78.19 100 THR A CA 1
ATOM 783 C C . THR A 1 100 ? -30.983 4.885 26.010 1.00 78.19 100 THR A C 1
ATOM 785 O O . THR A 1 100 ? -31.977 4.554 25.375 1.00 78.19 100 THR A O 1
ATOM 788 N N . ASN A 1 101 ? -30.348 6.039 25.783 1.00 80.06 101 ASN A N 1
ATOM 789 C CA . ASN A 1 101 ? -30.831 7.032 24.819 1.00 80.06 101 ASN A CA 1
ATOM 790 C C . ASN A 1 101 ? -30.567 6.589 23.378 1.00 80.06 101 ASN A C 1
ATOM 792 O O . ASN A 1 101 ? -31.390 6.807 22.496 1.00 80.06 101 ASN A O 1
ATOM 796 N N . THR A 1 102 ? -29.413 5.965 23.138 1.00 75.81 102 THR A N 1
ATOM 797 C CA . THR A 1 102 ? -29.017 5.474 21.810 1.00 75.81 102 THR A CA 1
ATOM 798 C C . THR A 1 102 ? -29.290 3.985 21.626 1.00 75.81 102 THR A C 1
ATOM 800 O O . THR A 1 102 ? -29.156 3.485 20.513 1.00 75.81 102 THR A O 1
ATOM 803 N N . SER A 1 103 ? -29.673 3.280 22.698 1.00 74.94 103 SER A N 1
ATOM 804 C CA . SER A 1 103 ? -29.799 1.817 22.748 1.00 74.94 103 SER A CA 1
ATOM 805 C C . SER A 1 103 ? -28.530 1.093 22.275 1.00 74.94 103 SER A C 1
ATOM 807 O O . SER A 1 103 ? -28.602 0.051 21.626 1.00 74.94 103 SER A O 1
ATOM 809 N N . LYS A 1 104 ? -27.353 1.660 22.574 1.00 77.56 104 LYS A N 1
ATOM 810 C CA . LYS A 1 104 ? -26.043 1.153 22.136 1.00 77.56 104 LYS A CA 1
ATOM 811 C C . LYS A 1 104 ? -25.043 1.090 23.286 1.00 77.56 104 LYS A C 1
ATOM 813 O O . LYS A 1 104 ? -25.145 1.838 24.256 1.00 77.56 104 LYS A O 1
ATOM 818 N N . TRP A 1 105 ? -24.055 0.209 23.151 1.00 78.31 105 TRP A N 1
ATOM 819 C CA . TRP A 1 105 ? -22.909 0.152 24.057 1.00 78.31 105 TRP A CA 1
ATOM 820 C C . TRP A 1 105 ? -21.901 1.242 23.709 1.00 78.31 105 TRP A C 1
ATOM 822 O O . TRP A 1 105 ? -21.522 1.396 22.550 1.00 78.31 105 TRP A O 1
ATOM 832 N N . ASP A 1 106 ? -21.468 1.988 24.719 1.00 75.00 106 ASP A N 1
ATOM 833 C CA . ASP A 1 106 ? -20.544 3.108 24.575 1.00 75.00 106 ASP A CA 1
ATOM 834 C C . ASP A 1 106 ? -19.379 2.968 25.568 1.00 75.00 106 ASP A C 1
ATOM 836 O O . ASP A 1 106 ? -19.516 2.421 26.664 1.00 75.00 106 ASP A O 1
ATOM 840 N N . THR A 1 107 ? -18.203 3.440 25.167 1.00 75.75 107 THR A N 1
ATOM 841 C CA . THR A 1 107 ? -16.956 3.398 25.939 1.00 75.75 107 THR A CA 1
ATOM 842 C C . THR A 1 107 ? -16.604 4.742 26.577 1.00 75.75 107 THR A C 1
ATOM 844 O O . THR A 1 107 ? -15.728 4.785 27.434 1.00 75.75 107 THR A O 1
ATOM 847 N N . ALA A 1 108 ? -17.267 5.844 26.203 1.00 73.75 108 ALA A N 1
ATOM 848 C CA . ALA A 1 108 ? -16.929 7.195 26.675 1.00 73.75 108 ALA A CA 1
ATOM 849 C C . ALA A 1 108 ? -17.093 7.394 28.198 1.00 73.75 108 ALA A C 1
ATOM 851 O O . ALA A 1 108 ? -16.511 8.301 28.786 1.00 73.75 108 ALA A O 1
ATOM 852 N N . GLY A 1 109 ? -17.890 6.542 28.840 1.00 68.56 109 GLY A N 1
ATOM 853 C CA . GLY A 1 109 ? -18.257 6.616 30.254 1.00 68.56 109 GLY A CA 1
ATOM 854 C C . GLY A 1 109 ? -17.403 5.783 31.205 1.00 68.56 109 GLY A C 1
ATOM 855 O O . GLY A 1 109 ? -17.710 5.724 32.399 1.00 68.56 109 GLY A O 1
ATOM 856 N N . CYS A 1 110 ? -16.384 5.106 30.677 1.00 78.00 110 CYS A N 1
ATOM 857 C CA . CYS A 1 110 ? -15.535 4.176 31.406 1.00 78.00 110 CYS A CA 1
ATOM 858 C C . CYS A 1 110 ? -14.062 4.566 31.264 1.00 78.00 110 CYS A C 1
ATOM 860 O O . CYS A 1 110 ? -13.621 5.046 30.219 1.00 78.00 110 CYS A O 1
ATOM 862 N N . THR A 1 111 ? -13.273 4.330 32.309 1.00 80.56 111 THR A N 1
ATOM 863 C CA . THR A 1 111 ? -11.818 4.448 32.225 1.00 80.56 111 THR A CA 1
ATOM 864 C C . THR A 1 111 ? -11.240 3.361 31.322 1.00 80.56 111 THR A C 1
ATOM 866 O O . THR A 1 111 ? -11.841 2.304 31.108 1.00 80.56 111 THR A O 1
ATOM 869 N N . LYS A 1 112 ? -10.044 3.624 30.779 1.00 75.94 112 LYS A N 1
ATOM 870 C CA . LYS A 1 112 ? -9.334 2.660 29.937 1.00 75.94 112 LYS A CA 1
ATOM 871 C C . LYS A 1 112 ? -9.131 1.351 30.702 1.00 75.94 112 LYS A C 1
ATOM 873 O O . LYS A 1 112 ? -8.670 1.362 31.842 1.00 75.94 112 LYS A O 1
ATOM 878 N N . LEU A 1 113 ? -9.447 0.247 30.033 1.00 81.81 113 LEU A N 1
ATOM 879 C CA . LEU A 1 113 ? -9.332 -1.097 30.576 1.00 81.81 113 LEU A CA 1
ATOM 880 C C . LEU A 1 113 ? -7.881 -1.396 30.982 1.00 81.81 113 LEU A C 1
ATOM 882 O O . LEU A 1 113 ? -6.956 -1.184 30.194 1.00 81.81 113 LEU A O 1
ATOM 886 N N . GLN A 1 114 ? -7.683 -1.900 32.198 1.00 82.00 114 GLN A N 1
ATOM 887 C CA . GLN A 1 114 ? -6.382 -2.337 32.697 1.00 82.00 114 GLN A CA 1
ATOM 888 C C . GLN A 1 114 ? -6.416 -3.834 32.973 1.00 82.00 114 GLN A C 1
ATOM 890 O O . GLN A 1 114 ? -7.253 -4.318 33.727 1.00 82.00 114 GLN A O 1
ATOM 895 N N . TYR A 1 115 ? -5.507 -4.585 32.355 1.00 82.50 115 TYR A N 1
ATOM 896 C CA . TYR A 1 115 ? -5.382 -6.011 32.625 1.00 82.50 115 TYR A CA 1
ATOM 897 C C . TYR A 1 115 ? -4.447 -6.250 33.810 1.00 82.50 115 TYR A C 1
ATOM 899 O O . TYR A 1 115 ? -3.257 -5.930 33.750 1.00 82.50 115 TYR A O 1
ATOM 907 N N . ASN A 1 116 ? -4.977 -6.843 34.876 1.00 80.44 116 ASN A N 1
ATOM 908 C CA . ASN A 1 116 ? -4.213 -7.167 36.065 1.00 80.44 116 ASN A CA 1
ATOM 909 C C . ASN A 1 116 ? -3.745 -8.627 36.023 1.00 80.44 116 ASN A C 1
ATOM 911 O O . ASN A 1 116 ? -4.532 -9.562 36.196 1.00 80.44 116 ASN A O 1
ATOM 915 N N . LYS A 1 117 ? -2.436 -8.820 35.812 1.00 78.44 117 LYS A N 1
ATOM 916 C CA . LYS A 1 117 ? -1.811 -10.149 35.719 1.00 78.44 117 LYS A CA 1
ATOM 917 C C . LYS A 1 117 ? -1.945 -10.958 37.006 1.00 78.44 117 LYS A C 1
ATOM 919 O O . LYS A 1 117 ? -2.093 -12.171 36.922 1.00 78.44 117 LYS A O 1
ATOM 924 N N . SER A 1 118 ? -1.925 -10.302 38.167 1.00 76.00 118 SER A N 1
ATOM 925 C CA . SER A 1 118 ? -2.006 -10.979 39.466 1.00 76.00 118 SER A CA 1
ATOM 926 C C . SER A 1 118 ? -3.340 -11.698 39.662 1.00 76.00 118 SER A C 1
ATOM 928 O O . SER A 1 118 ? -3.398 -12.695 40.373 1.00 76.00 118 SER A O 1
ATOM 930 N N . TYR A 1 119 ? -4.403 -11.211 39.015 1.00 73.12 119 TYR A N 1
ATOM 931 C CA . TYR A 1 119 ? -5.770 -11.709 39.197 1.00 73.12 119 TYR A CA 1
ATOM 932 C C . TYR A 1 119 ? -6.376 -12.297 37.923 1.00 73.12 119 TYR A C 1
ATOM 934 O O . TYR A 1 119 ? -7.504 -12.779 37.961 1.00 73.12 119 TYR A O 1
ATOM 942 N N . ASN A 1 120 ? -5.646 -12.259 36.801 1.00 78.19 120 ASN A N 1
ATOM 943 C CA . ASN A 1 120 ? -6.113 -12.705 35.485 1.00 78.19 120 ASN A CA 1
ATOM 944 C C . ASN A 1 120 ? -7.469 -12.074 35.098 1.00 78.19 120 ASN A C 1
ATOM 946 O O . ASN A 1 120 ? -8.396 -12.757 34.653 1.00 78.19 120 ASN A O 1
ATOM 950 N N . ARG A 1 121 ? -7.612 -10.763 35.342 1.00 82.94 121 ARG A N 1
ATOM 951 C CA . ARG A 1 121 ? -8.866 -10.016 35.154 1.00 82.94 121 ARG A CA 1
ATOM 952 C C . ARG A 1 121 ? -8.630 -8.641 34.556 1.00 82.94 121 ARG A C 1
ATOM 954 O O . ARG A 1 121 ? -7.586 -8.024 34.763 1.00 82.94 121 ARG A O 1
ATOM 961 N N . TYR A 1 122 ? -9.641 -8.165 33.845 1.00 85.56 122 TYR A N 1
ATOM 962 C CA . TYR A 1 122 ? -9.703 -6.804 33.344 1.00 85.56 122 TYR A CA 1
ATOM 963 C C . TYR A 1 122 ? -10.449 -5.913 34.329 1.00 85.56 122 TYR A C 1
ATOM 965 O O . TYR A 1 122 ? -11.530 -6.269 34.799 1.00 85.56 122 TYR A O 1
ATOM 973 N N . GLU A 1 123 ? -9.862 -4.759 34.615 1.00 87.19 123 GLU A N 1
ATOM 974 C CA . GLU A 1 123 ? -10.361 -3.766 35.554 1.00 87.19 123 GLU A CA 1
ATOM 975 C C . GLU A 1 123 ? -10.751 -2.492 34.799 1.00 87.19 123 GLU A C 1
ATOM 977 O O . GLU A 1 123 ? -10.000 -1.999 33.951 1.00 87.19 123 GLU A O 1
ATOM 982 N N . CYS A 1 124 ? -11.925 -1.945 35.106 1.00 85.44 124 CYS A N 1
ATOM 983 C CA . CYS A 1 124 ? -12.336 -0.622 34.641 1.00 85.44 124 CYS A CA 1
ATOM 984 C C . CYS A 1 124 ? -13.205 0.080 35.686 1.00 85.44 124 CYS A C 1
ATOM 986 O O . CYS A 1 124 ? -13.843 -0.559 36.524 1.00 85.44 124 CYS A O 1
ATOM 988 N N . ILE A 1 125 ? -13.235 1.408 35.617 1.00 85.38 125 ILE A N 1
ATOM 989 C CA . ILE A 1 125 ? -14.047 2.260 36.483 1.00 85.38 125 ILE A CA 1
ATOM 990 C C . ILE A 1 125 ? -15.071 2.958 35.604 1.00 85.38 125 ILE A C 1
ATOM 992 O O . ILE A 1 125 ? -14.699 3.570 34.605 1.00 85.38 125 ILE A O 1
ATOM 996 N N . CYS A 1 126 ? -16.346 2.877 35.965 1.00 81.69 126 CYS A N 1
ATOM 997 C CA . CYS A 1 126 ? -17.412 3.503 35.192 1.00 81.69 126 CYS A CA 1
ATOM 998 C C . CYS A 1 126 ? -18.445 4.176 36.107 1.00 81.69 126 CYS A C 1
ATOM 1000 O O . CYS A 1 126 ? -18.634 3.758 37.251 1.00 81.69 126 CYS A O 1
ATOM 1002 N N . ASN A 1 127 ? -19.142 5.182 35.565 1.00 80.94 127 ASN A N 1
ATOM 1003 C CA . ASN A 1 127 ? -20.080 6.034 36.318 1.00 80.94 127 ASN A CA 1
ATOM 1004 C C . ASN A 1 127 ? -21.569 5.812 35.971 1.00 80.94 127 ASN A C 1
ATOM 1006 O O . ASN A 1 127 ? -22.419 6.623 36.336 1.00 80.94 127 ASN A O 1
ATOM 1010 N N . TYR A 1 128 ? -21.892 4.754 35.225 1.00 83.19 128 TYR A N 1
ATOM 1011 C CA . TYR A 1 128 ? -23.258 4.451 34.772 1.00 83.19 128 TYR A CA 1
ATOM 1012 C C . TYR A 1 128 ? -23.917 3.363 35.637 1.00 83.19 128 TYR A C 1
ATOM 1014 O O . TYR A 1 128 ? -23.527 3.156 36.782 1.00 83.19 128 TYR A O 1
ATOM 1022 N N . LEU A 1 129 ? -24.953 2.691 35.136 1.00 81.25 129 LEU A N 1
ATOM 1023 C CA . LEU A 1 129 ? -25.662 1.652 35.889 1.00 81.25 129 LEU A CA 1
ATOM 1024 C C . LEU A 1 129 ? -25.626 0.278 35.217 1.00 81.25 129 LEU A C 1
ATOM 1026 O O . LEU A 1 129 ? -25.734 -0.720 35.916 1.00 81.25 129 LEU A O 1
ATOM 1030 N N . THR A 1 130 ? -25.453 0.198 33.896 1.00 83.38 130 THR A N 1
ATOM 1031 C CA . THR A 1 130 ? -25.405 -1.072 33.151 1.00 83.38 130 THR A CA 1
ATOM 1032 C C . THR A 1 130 ? -24.094 -1.193 32.401 1.00 83.38 130 THR A C 1
ATOM 1034 O O . THR A 1 130 ? -23.749 -0.288 31.643 1.00 83.38 130 THR A O 1
ATOM 1037 N N . PHE A 1 131 ? -23.392 -2.311 32.583 1.00 85.75 131 PHE A N 1
ATOM 1038 C CA . PHE A 1 131 ? -22.013 -2.479 32.136 1.00 85.75 131 PHE A CA 1
ATOM 1039 C C . PHE A 1 131 ? -21.706 -3.878 31.643 1.00 85.75 131 PHE A C 1
ATOM 1041 O O . PHE A 1 131 ? -22.251 -4.863 32.148 1.00 85.75 131 PHE A O 1
ATOM 1048 N N . ALA A 1 132 ? -20.753 -3.952 30.720 1.00 85.44 132 ALA A N 1
ATOM 1049 C CA . ALA A 1 132 ? -20.171 -5.201 30.275 1.00 85.44 132 ALA A CA 1
ATOM 1050 C C . ALA A 1 132 ? -18.815 -4.987 29.595 1.00 85.44 132 ALA A C 1
ATOM 1052 O O . ALA A 1 132 ? -18.486 -3.896 29.113 1.00 85.44 132 ALA A O 1
ATOM 1053 N N . LEU A 1 133 ? -18.050 -6.073 29.522 1.00 84.88 133 LEU A N 1
ATOM 1054 C CA . LEU A 1 133 ? -16.866 -6.177 28.692 1.00 84.88 133 LEU A CA 1
ATOM 1055 C C . LEU A 1 133 ? -17.292 -6.496 27.258 1.00 84.88 133 LEU A C 1
ATOM 1057 O O . LEU A 1 133 ? -17.936 -7.517 26.990 1.00 84.88 133 LEU A O 1
ATOM 1061 N N . ILE A 1 134 ? -16.886 -5.635 26.336 1.00 84.31 134 ILE A N 1
ATOM 1062 C CA . ILE A 1 134 ? -17.058 -5.848 24.903 1.00 84.31 134 ILE A CA 1
ATOM 1063 C C . ILE A 1 134 ? -15.714 -6.158 24.273 1.00 84.31 134 ILE A C 1
ATOM 1065 O O . ILE A 1 134 ? -14.678 -5.624 24.669 1.00 84.31 134 ILE A O 1
ATOM 1069 N N . TRP A 1 135 ? -15.736 -7.023 23.274 1.00 79.31 135 TRP A N 1
ATOM 1070 C CA . TRP A 1 135 ? -14.622 -7.201 22.366 1.00 79.31 135 TRP A CA 1
ATOM 1071 C C . TRP A 1 135 ? -14.919 -6.453 21.071 1.00 79.31 135 TRP A C 1
ATOM 1073 O O . TRP A 1 135 ? -15.999 -6.595 20.494 1.00 79.31 135 TRP A O 1
ATOM 1083 N N . SER A 1 136 ? -13.956 -5.654 20.626 1.00 72.81 136 SER A N 1
ATOM 1084 C CA . SER A 1 136 ? -14.026 -4.891 19.389 1.00 72.81 136 SER A CA 1
ATOM 1085 C C . SER A 1 136 ? -12.674 -4.945 18.674 1.00 72.81 136 SER A C 1
ATOM 1087 O O . SER A 1 136 ? -11.661 -4.502 19.226 1.00 72.81 136 SER A O 1
ATOM 1089 N N . PRO A 1 137 ? -12.625 -5.421 17.418 1.00 60.19 137 PRO A N 1
ATOM 1090 C CA . PRO A 1 137 ? -11.379 -5.502 16.656 1.00 60.19 137 PRO A CA 1
ATOM 1091 C C . PRO A 1 137 ? -10.802 -4.116 16.319 1.00 60.19 137 PRO A C 1
ATOM 1093 O O . PRO A 1 137 ? -9.613 -3.998 16.021 1.00 60.19 137 PRO A O 1
ATOM 1096 N N . ASN A 1 138 ? -11.630 -3.069 16.400 1.00 56.31 138 ASN A N 1
ATOM 1097 C CA . ASN A 1 138 ? -11.284 -1.691 16.052 1.00 56.31 138 ASN A CA 1
ATOM 1098 C C . ASN A 1 138 ? -10.781 -0.866 17.248 1.00 56.31 138 ASN A C 1
ATOM 1100 O O . ASN A 1 138 ? -10.467 0.309 17.081 1.00 56.31 138 ASN A O 1
ATOM 1104 N N . LEU A 1 139 ? -10.713 -1.451 18.451 1.00 55.72 139 LEU A N 1
ATOM 1105 C CA . LEU A 1 139 ? -10.384 -0.711 19.674 1.00 55.72 139 LEU A CA 1
ATOM 1106 C C . LEU A 1 139 ? -8.886 -0.533 19.939 1.00 55.72 139 LEU A C 1
ATOM 1108 O O . LEU A 1 139 ? -8.513 0.153 20.892 1.00 55.72 139 LEU A O 1
ATOM 1112 N N . ALA A 1 140 ? -8.031 -1.138 19.112 1.00 51.06 140 ALA A N 1
ATOM 1113 C CA . ALA A 1 140 ? -6.587 -1.030 19.241 1.00 51.06 140 ALA A CA 1
ATOM 1114 C C . ALA A 1 140 ? -6.130 0.399 18.894 1.00 51.06 140 ALA A C 1
ATOM 1116 O O . ALA A 1 140 ? -5.640 0.668 17.800 1.00 51.06 140 ALA A O 1
ATOM 1117 N N . ASN A 1 141 ? -6.273 1.327 19.842 1.00 50.69 141 ASN A N 1
ATOM 1118 C CA . ASN A 1 141 ? -5.579 2.609 19.838 1.00 50.69 141 ASN A CA 1
ATOM 1119 C C . ASN A 1 141 ? -4.096 2.330 20.081 1.00 50.69 141 ASN A C 1
ATOM 1121 O O . ASN A 1 141 ? -3.588 2.453 21.197 1.00 50.69 141 ASN A O 1
ATOM 1125 N N . THR A 1 142 ? -3.397 1.894 19.037 1.00 49.66 142 THR A N 1
ATOM 1126 C CA . THR A 1 142 ? -1.949 1.738 19.067 1.00 49.66 142 THR A CA 1
ATOM 1127 C C . THR A 1 142 ? -1.329 3.127 19.015 1.00 49.66 142 THR A C 1
ATOM 1129 O O . THR A 1 142 ? -0.984 3.630 17.951 1.00 49.66 142 THR A O 1
ATOM 1132 N N . THR A 1 143 ? -1.182 3.759 20.176 1.00 52.78 143 THR A N 1
ATOM 1133 C CA . THR A 1 143 ? -0.342 4.956 20.336 1.00 52.78 143 THR A CA 1
ATOM 1134 C C . THR A 1 143 ? 1.140 4.644 20.114 1.00 52.78 143 THR A C 1
ATOM 1136 O O . THR A 1 143 ? 1.948 5.555 19.985 1.00 52.78 143 THR A O 1
ATOM 1139 N N . ASN A 1 144 ? 1.498 3.357 20.067 1.00 59.56 144 ASN A N 1
ATOM 1140 C CA . ASN A 1 144 ? 2.865 2.881 19.941 1.00 59.56 144 ASN A CA 1
ATOM 1141 C C . ASN A 1 144 ? 3.091 2.258 18.558 1.00 59.56 144 ASN A C 1
ATOM 1143 O O . ASN A 1 144 ? 2.240 1.524 18.046 1.00 59.56 144 ASN A O 1
ATOM 1147 N N . LEU A 1 145 ? 4.266 2.526 17.986 1.00 66.38 145 LEU A N 1
ATOM 1148 C CA . LEU A 1 145 ? 4.757 1.863 16.780 1.00 66.38 145 LEU A CA 1
ATOM 1149 C C . LEU A 1 145 ? 4.819 0.352 17.024 1.00 66.38 145 LEU A C 1
ATOM 1151 O O . LEU A 1 145 ? 5.433 -0.105 17.990 1.00 66.38 145 LEU A O 1
ATOM 1155 N N . THR A 1 146 ? 4.182 -0.434 16.156 1.00 75.44 146 THR A N 1
ATOM 1156 C CA . THR A 1 146 ? 4.352 -1.891 16.207 1.00 75.44 146 THR A CA 1
ATOM 1157 C C . THR A 1 146 ? 5.681 -2.289 15.574 1.00 75.44 146 THR A C 1
ATOM 1159 O O . THR A 1 146 ? 6.247 -1.539 14.781 1.00 75.44 146 THR A O 1
ATOM 1162 N N . SER A 1 147 ? 6.184 -3.484 15.890 1.00 80.50 147 SER A N 1
ATOM 1163 C CA . SER A 1 147 ? 7.426 -4.010 15.302 1.00 80.50 147 SER A CA 1
ATOM 1164 C C . SER A 1 147 ? 7.401 -4.014 13.769 1.00 80.50 147 SER A C 1
ATOM 1166 O O . SER A 1 147 ? 8.413 -3.718 13.137 1.00 80.50 147 SER A O 1
ATOM 1168 N N . GLN A 1 148 ? 6.235 -4.279 13.173 1.00 81.19 148 GLN A N 1
ATOM 1169 C CA . GLN A 1 148 ? 6.016 -4.199 11.730 1.00 81.19 148 GLN A CA 1
ATOM 1170 C C . GLN A 1 148 ? 6.181 -2.768 11.192 1.00 81.19 148 GLN A C 1
ATOM 1172 O O . GLN A 1 148 ? 6.822 -2.582 10.157 1.00 81.19 148 GLN A O 1
ATOM 1177 N N . ASP A 1 149 ? 5.643 -1.768 11.896 1.00 79.94 149 ASP A N 1
ATOM 1178 C CA . ASP A 1 149 ? 5.726 -0.359 11.490 1.00 79.94 149 ASP A CA 1
ATOM 1179 C C . ASP A 1 149 ? 7.188 0.119 11.530 1.00 79.94 149 ASP A C 1
ATOM 1181 O O . ASP A 1 149 ? 7.678 0.703 10.563 1.00 79.94 149 ASP A O 1
ATOM 1185 N N . ILE A 1 150 ? 7.911 -0.214 12.610 1.00 84.62 150 ILE A N 1
ATOM 1186 C CA . ILE A 1 150 ? 9.335 0.116 12.781 1.00 84.62 150 ILE A CA 1
ATOM 1187 C C . ILE A 1 150 ? 10.156 -0.508 11.655 1.00 84.62 150 ILE A C 1
ATOM 1189 O O . ILE A 1 150 ? 10.868 0.203 10.950 1.00 84.62 150 ILE A O 1
ATOM 1193 N N . ALA A 1 151 ? 10.019 -1.820 11.442 1.00 88.31 151 ALA A N 1
ATOM 1194 C CA . ALA A 1 151 ? 10.761 -2.521 10.402 1.00 88.31 151 ALA A CA 1
ATOM 1195 C C . ALA A 1 151 ? 10.486 -1.924 9.013 1.00 88.31 151 ALA A C 1
ATOM 1197 O O . ALA A 1 151 ? 11.425 -1.639 8.270 1.00 88.31 151 ALA A O 1
ATOM 1198 N N . SER A 1 152 ? 9.215 -1.669 8.680 1.00 88.75 152 SER A N 1
ATOM 1199 C CA . SER A 1 152 ? 8.841 -1.060 7.401 1.00 88.75 152 SER A CA 1
ATOM 1200 C C . SER A 1 152 ? 9.484 0.317 7.221 1.00 88.75 152 SER A C 1
ATOM 1202 O O . SER A 1 152 ? 10.083 0.578 6.180 1.00 88.75 152 SER A O 1
ATOM 1204 N N . MET A 1 153 ? 9.405 1.197 8.224 1.00 87.38 153 MET A N 1
ATOM 1205 C CA . MET A 1 153 ? 10.002 2.535 8.150 1.00 87.38 153 MET A CA 1
ATOM 1206 C C . MET A 1 153 ? 11.526 2.480 8.013 1.00 87.38 153 MET A C 1
ATOM 1208 O O . MET A 1 153 ? 12.094 3.216 7.203 1.00 87.38 153 MET A O 1
ATOM 1212 N N . THR A 1 154 ? 12.196 1.588 8.747 1.00 92.12 154 THR A N 1
ATOM 1213 C CA . THR A 1 154 ? 13.652 1.418 8.667 1.00 92.12 154 THR A CA 1
ATOM 1214 C C . THR A 1 154 ? 14.084 0.931 7.284 1.00 92.12 154 THR A C 1
ATOM 1216 O O . THR A 1 154 ? 14.955 1.548 6.669 1.00 92.12 154 THR A O 1
ATOM 1219 N N . PHE A 1 155 ? 13.457 -0.118 6.743 1.00 93.31 155 PHE A N 1
ATOM 1220 C CA . PHE A 1 155 ? 13.821 -0.648 5.423 1.00 93.31 155 PHE A CA 1
ATOM 1221 C C . PHE A 1 155 ? 13.530 0.334 4.285 1.00 93.31 155 PHE A C 1
ATOM 1223 O O . PHE A 1 155 ? 14.327 0.443 3.347 1.00 93.31 155 PHE A O 1
ATOM 1230 N N . LEU A 1 156 ? 12.435 1.093 4.373 1.00 93.19 156 LEU A N 1
ATOM 1231 C CA . LEU A 1 156 ? 12.138 2.151 3.408 1.00 93.19 156 LEU A CA 1
ATOM 1232 C C . LEU A 1 156 ? 13.176 3.276 3.474 1.00 93.19 156 LEU A C 1
ATOM 1234 O O . LEU A 1 156 ? 13.652 3.721 2.433 1.00 93.19 156 LEU A O 1
ATOM 1238 N N . SER A 1 157 ? 13.589 3.680 4.677 1.00 93.94 157 SER A N 1
ATOM 1239 C CA . SER A 1 157 ? 14.609 4.720 4.874 1.00 93.94 157 SER A CA 1
ATOM 1240 C C . SER A 1 157 ? 15.972 4.306 4.311 1.00 93.94 157 SER A C 1
ATOM 1242 O O . SER A 1 157 ? 16.601 5.078 3.590 1.00 93.94 157 SER A O 1
ATOM 1244 N N . ILE A 1 158 ? 16.400 3.064 4.565 1.00 95.56 158 ILE A N 1
ATOM 1245 C CA . ILE A 1 158 ? 17.630 2.505 3.980 1.00 95.56 158 ILE A CA 1
ATOM 1246 C C . ILE A 1 158 ? 17.530 2.500 2.450 1.00 95.56 158 ILE A C 1
ATOM 1248 O O . ILE A 1 158 ? 18.450 2.945 1.767 1.00 95.56 158 ILE A O 1
ATOM 1252 N N . SER A 1 159 ? 16.390 2.067 1.904 1.00 95.56 159 SER A N 1
ATOM 1253 C CA . SER A 1 159 ? 16.175 2.028 0.453 1.00 95.56 159 SER A CA 1
ATOM 1254 C C . SER A 1 159 ? 16.245 3.422 -0.183 1.00 95.56 159 SER A C 1
ATOM 1256 O O . SER A 1 159 ? 16.854 3.579 -1.240 1.00 95.56 159 SER A O 1
ATOM 1258 N N . ILE A 1 160 ? 15.675 4.443 0.469 1.00 94.75 160 ILE A N 1
ATOM 1259 C CA . ILE A 1 160 ? 15.756 5.845 0.031 1.00 94.75 160 ILE A CA 1
ATOM 1260 C C . ILE A 1 160 ? 17.217 6.306 -0.040 1.00 94.75 160 ILE A C 1
ATOM 1262 O O . ILE A 1 160 ? 17.627 6.859 -1.060 1.00 94.75 160 ILE A O 1
ATOM 1266 N N . LEU A 1 161 ? 18.016 6.042 1.001 1.00 95.38 161 LEU A N 1
ATOM 1267 C CA . LEU A 1 161 ? 19.437 6.407 1.023 1.00 95.38 161 LEU A CA 1
ATOM 1268 C C . LEU A 1 161 ? 20.216 5.723 -0.105 1.00 95.38 161 LEU A C 1
ATOM 1270 O O . LEU A 1 161 ? 20.993 6.379 -0.798 1.00 95.38 161 LEU A O 1
ATOM 1274 N N . CYS A 1 162 ? 19.968 4.433 -0.341 1.00 95.25 162 CYS A N 1
ATOM 1275 C CA . CYS A 1 162 ? 20.591 3.699 -1.439 1.00 95.25 162 CYS A CA 1
ATOM 1276 C C . CYS A 1 162 ? 20.223 4.285 -2.810 1.00 95.25 162 CYS A C 1
ATOM 1278 O O . CYS A 1 162 ?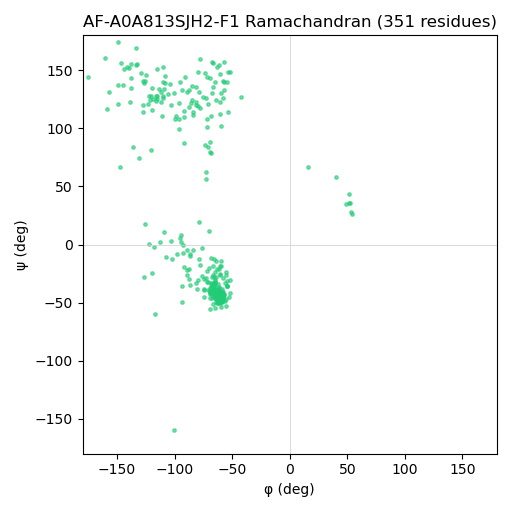 21.108 4.484 -3.641 1.00 95.25 162 CYS A O 1
ATOM 1280 N N . PHE A 1 163 ? 18.948 4.604 -3.059 1.00 93.12 163 PHE A N 1
ATOM 1281 C CA . PHE A 1 163 ? 18.545 5.211 -4.332 1.00 93.12 163 PHE A CA 1
ATOM 1282 C C . PHE A 1 163 ? 19.144 6.602 -4.530 1.00 93.12 163 PHE A C 1
ATOM 1284 O O . PHE A 1 163 ? 19.620 6.899 -5.623 1.00 93.12 163 PHE A O 1
ATOM 1291 N N . ILE A 1 164 ? 19.180 7.436 -3.487 1.00 93.12 164 ILE A N 1
ATOM 1292 C CA . ILE A 1 164 ? 19.827 8.753 -3.548 1.00 93.12 164 ILE A CA 1
ATOM 1293 C C . ILE A 1 164 ? 21.317 8.601 -3.873 1.00 93.12 164 ILE A C 1
ATOM 1295 O O . ILE A 1 164 ? 21.815 9.300 -4.753 1.00 93.12 164 ILE A O 1
ATOM 1299 N N . ALA A 1 165 ? 22.016 7.654 -3.239 1.00 93.12 165 ALA A N 1
ATOM 1300 C CA . ALA A 1 165 ? 23.425 7.385 -3.520 1.00 93.12 165 ALA A CA 1
ATOM 1301 C C . ALA A 1 165 ? 23.658 6.960 -4.981 1.00 93.12 165 ALA A C 1
ATOM 1303 O O . ALA A 1 165 ? 24.564 7.482 -5.627 1.00 93.12 165 ALA A O 1
ATOM 1304 N N . VAL A 1 166 ? 22.814 6.077 -5.532 1.00 91.56 166 VAL A N 1
ATOM 1305 C CA . VAL A 1 166 ? 22.880 5.668 -6.949 1.00 91.56 166 VAL A CA 1
ATOM 1306 C C . VAL A 1 166 ? 22.637 6.856 -7.877 1.00 91.56 166 VAL A C 1
ATOM 1308 O O . VAL A 1 166 ? 23.362 7.024 -8.858 1.00 91.56 166 VAL A O 1
ATOM 1311 N N . ILE A 1 167 ? 21.653 7.702 -7.561 1.00 89.81 167 ILE A N 1
ATOM 1312 C CA . ILE A 1 167 ? 21.339 8.883 -8.367 1.00 89.81 167 ILE A CA 1
ATOM 1313 C C . ILE A 1 167 ? 22.519 9.860 -8.370 1.00 89.81 167 ILE A C 1
ATOM 1315 O O . ILE A 1 167 ? 22.989 10.246 -9.440 1.00 89.81 167 ILE A O 1
ATOM 1319 N N . ILE A 1 168 ? 23.047 10.201 -7.192 1.00 90.81 168 ILE A N 1
ATOM 1320 C CA . ILE A 1 168 ? 24.201 11.096 -7.039 1.00 90.81 168 ILE A CA 1
ATOM 1321 C C . ILE A 1 168 ? 25.426 10.530 -7.762 1.00 90.81 168 ILE A C 1
ATOM 1323 O O . ILE A 1 168 ? 26.056 11.243 -8.540 1.00 90.81 168 ILE A O 1
ATOM 1327 N N . HIS A 1 169 ? 25.737 9.246 -7.570 1.00 90.12 169 HIS A N 1
ATOM 1328 C CA . HIS A 1 169 ? 26.854 8.586 -8.245 1.00 90.12 169 HIS A CA 1
ATOM 1329 C C . HIS A 1 169 ? 26.718 8.665 -9.772 1.00 90.12 169 HIS A C 1
ATOM 1331 O O . HIS A 1 169 ? 27.691 8.928 -10.482 1.00 90.12 169 HIS A O 1
ATOM 1337 N N . SER A 1 170 ? 25.509 8.450 -10.291 1.00 87.12 170 SER A N 1
ATOM 1338 C CA . SER A 1 170 ? 25.223 8.519 -11.722 1.00 87.12 170 SER A CA 1
ATOM 1339 C C . SER A 1 170 ? 25.449 9.931 -12.280 1.00 87.12 170 SER A C 1
ATOM 1341 O O . SER A 1 170 ? 26.117 10.086 -13.304 1.00 87.12 170 SER A O 1
ATOM 1343 N N . PHE A 1 171 ? 24.997 10.966 -11.563 1.00 86.50 171 PHE A N 1
ATOM 1344 C CA . PHE A 1 171 ? 25.242 12.365 -11.931 1.00 86.50 171 PHE A CA 1
ATOM 1345 C C . PHE A 1 171 ? 26.723 12.751 -11.866 1.00 86.50 171 PHE A C 1
ATOM 1347 O O . PHE A 1 171 ? 27.228 13.350 -12.812 1.00 86.50 171 PHE A O 1
ATOM 1354 N N . ILE A 1 172 ? 27.437 12.384 -10.796 1.00 88.56 172 ILE A N 1
ATOM 1355 C CA . ILE A 1 172 ? 28.875 12.670 -10.648 1.00 88.56 172 ILE A CA 1
ATOM 1356 C C . ILE A 1 172 ? 29.663 12.040 -11.798 1.00 88.56 172 ILE A C 1
ATOM 1358 O O . ILE A 1 172 ? 30.494 12.700 -12.416 1.00 88.56 172 ILE A O 1
ATOM 1362 N N . THR A 1 173 ? 29.367 10.782 -12.130 1.00 86.19 173 THR A N 1
ATOM 1363 C CA . THR A 1 173 ? 30.041 10.068 -13.223 1.00 86.19 173 THR A CA 1
ATOM 1364 C C . THR A 1 173 ? 29.816 10.758 -14.571 1.00 86.19 173 THR A C 1
ATOM 1366 O O . THR A 1 173 ? 30.750 10.882 -15.361 1.00 86.19 173 THR A O 1
ATOM 1369 N N . CYS A 1 174 ? 28.596 11.246 -14.818 1.00 82.25 174 CYS A N 1
ATOM 1370 C CA . CYS A 1 174 ? 28.254 11.993 -16.028 1.00 82.25 174 CYS A CA 1
ATOM 1371 C C . CYS A 1 174 ? 28.949 13.365 -16.089 1.00 82.25 174 CYS A C 1
ATOM 1373 O O . CYS A 1 174 ? 29.342 13.802 -17.167 1.00 82.25 174 CYS A O 1
ATOM 1375 N N . LEU A 1 175 ? 29.110 14.043 -14.947 1.00 83.38 175 LEU A N 1
ATOM 1376 C CA . LEU A 1 175 ? 29.789 15.341 -14.863 1.00 83.38 175 LEU A CA 1
ATOM 1377 C C . LEU A 1 175 ? 31.303 15.219 -15.071 1.00 83.38 175 LEU A C 1
ATOM 1379 O O . LEU A 1 175 ? 31.899 16.068 -15.728 1.00 83.38 175 LEU A O 1
ATOM 1383 N N . LEU A 1 176 ? 31.923 14.171 -14.522 1.00 85.94 176 LEU A N 1
ATOM 1384 C CA . LEU A 1 176 ? 33.366 13.943 -14.634 1.00 85.94 176 LEU A CA 1
ATOM 1385 C C . LEU A 1 176 ? 33.785 13.450 -16.026 1.00 85.94 176 LEU A C 1
ATOM 1387 O O . LEU A 1 176 ? 34.897 13.738 -16.459 1.00 85.94 176 LEU A O 1
ATOM 1391 N N . ASN A 1 177 ? 32.907 12.734 -16.734 1.00 81.94 177 ASN A N 1
ATOM 1392 C CA . ASN A 1 177 ? 33.189 12.170 -18.054 1.00 81.94 177 ASN A CA 1
ATOM 1393 C C . ASN A 1 177 ? 32.206 12.708 -19.111 1.00 81.94 177 ASN A C 1
ATOM 1395 O O . ASN A 1 177 ? 31.270 11.998 -19.485 1.00 81.94 177 ASN A O 1
ATOM 1399 N N . PRO A 1 178 ? 32.427 13.915 -19.668 1.00 65.25 178 PRO A N 1
ATOM 1400 C CA . PRO A 1 178 ? 31.524 14.522 -20.654 1.00 65.25 178 PRO A CA 1
ATOM 1401 C C . PRO A 1 178 ? 31.424 13.741 -21.978 1.00 65.25 178 PRO A C 1
ATOM 1403 O O . PRO A 1 178 ? 30.510 13.976 -22.764 1.00 65.25 178 PRO A O 1
ATOM 1406 N N . ALA A 1 179 ? 32.336 12.793 -22.227 1.00 65.62 179 ALA A N 1
ATOM 1407 C CA . ALA A 1 179 ? 32.275 11.872 -23.364 1.00 65.62 179 ALA A CA 1
ATOM 1408 C C . ALA A 1 179 ? 31.274 10.711 -23.168 1.00 65.62 179 ALA A C 1
ATOM 1410 O O . ALA A 1 179 ? 30.873 10.082 -24.145 1.00 65.62 179 ALA A O 1
ATOM 1411 N N . MET A 1 180 ? 30.850 10.420 -21.931 1.00 67.88 180 MET A N 1
ATOM 1412 C CA . MET A 1 180 ? 29.779 9.462 -21.638 1.00 67.88 180 MET A CA 1
ATOM 1413 C C . MET A 1 180 ? 28.440 10.202 -21.571 1.00 67.88 180 MET A C 1
ATOM 1415 O O . MET A 1 180 ? 27.992 10.613 -20.503 1.00 67.88 180 MET A O 1
ATOM 1419 N N . SER A 1 181 ? 27.770 10.372 -22.712 1.00 67.38 181 SER A N 1
ATOM 1420 C CA . SER A 1 181 ? 26.381 10.836 -22.704 1.00 67.38 181 SER A CA 1
ATOM 1421 C C . SER A 1 181 ? 25.477 9.767 -22.086 1.00 67.38 181 SER A C 1
ATOM 1423 O O . SER A 1 181 ? 25.528 8.610 -22.504 1.00 67.38 181 SER A O 1
ATOM 1425 N N . MET A 1 182 ? 24.618 10.139 -21.133 1.00 69.69 182 MET A N 1
ATOM 1426 C CA . MET A 1 182 ? 23.639 9.214 -20.553 1.00 69.69 182 MET A CA 1
ATOM 1427 C C . MET A 1 182 ? 22.690 8.681 -21.620 1.00 69.69 182 MET A C 1
ATOM 1429 O O . MET A 1 182 ? 21.841 9.426 -22.112 1.00 69.69 182 MET A O 1
ATOM 1433 N N . ASN A 1 183 ? 22.766 7.392 -21.936 1.00 77.81 183 ASN A N 1
ATOM 1434 C CA . ASN A 1 183 ? 21.845 6.782 -22.885 1.00 77.81 183 ASN A CA 1
ATOM 1435 C C . ASN A 1 183 ? 20.405 6.846 -22.353 1.00 77.81 183 ASN A C 1
ATOM 1437 O O . ASN A 1 183 ? 20.153 6.830 -21.146 1.00 77.81 183 ASN A O 1
ATOM 1441 N N . ALA A 1 184 ? 19.422 6.857 -23.257 1.00 78.75 184 ALA A N 1
ATOM 1442 C CA . ALA A 1 184 ? 18.001 6.896 -22.890 1.00 78.75 184 ALA A CA 1
ATOM 1443 C C . ALA A 1 184 ? 17.591 5.751 -21.933 1.00 78.75 184 ALA A C 1
ATOM 1445 O O . ALA A 1 184 ? 16.648 5.878 -21.154 1.00 78.75 184 ALA A O 1
ATOM 1446 N N . ARG A 1 185 ? 18.318 4.629 -21.970 1.00 78.25 185 ARG A N 1
ATOM 1447 C CA . ARG A 1 185 ? 18.149 3.488 -21.063 1.00 78.25 185 ARG A CA 1
ATOM 1448 C C . ARG A 1 185 ? 18.585 3.798 -19.631 1.00 78.25 185 ARG A C 1
ATOM 1450 O O . ARG A 1 185 ? 17.854 3.461 -18.700 1.00 78.25 185 ARG A O 1
ATOM 1457 N N . ASP A 1 186 ? 19.744 4.423 -19.467 1.00 81.69 186 ASP A N 1
ATOM 1458 C CA . ASP A 1 186 ? 20.298 4.751 -18.151 1.00 81.69 186 ASP A CA 1
ATOM 1459 C C . ASP A 1 186 ? 19.425 5.811 -17.481 1.00 81.69 186 ASP A C 1
ATOM 1461 O O . ASP A 1 186 ? 19.065 5.682 -16.311 1.00 81.69 186 ASP A O 1
ATOM 1465 N N . LEU A 1 187 ? 18.949 6.775 -18.276 1.00 86.25 187 LEU A N 1
ATOM 1466 C CA . LEU A 1 187 ? 17.981 7.771 -17.836 1.00 86.25 187 LEU A CA 1
ATOM 1467 C C . LEU A 1 187 ? 16.645 7.141 -17.406 1.00 86.25 187 LEU A C 1
ATOM 1469 O O . LEU A 1 187 ? 16.090 7.532 -16.384 1.00 86.25 187 LEU A O 1
ATOM 1473 N N . LEU A 1 188 ? 16.129 6.140 -18.130 1.00 86.12 188 LEU A N 1
ATOM 1474 C CA . LEU A 1 188 ? 14.897 5.444 -17.734 1.00 86.12 188 LEU A CA 1
ATOM 1475 C C . LEU A 1 188 ? 15.054 4.703 -16.399 1.00 86.12 188 LEU A C 1
ATOM 1477 O O . LEU A 1 188 ? 14.148 4.741 -15.565 1.00 86.12 188 LEU A O 1
ATOM 1481 N N . SER A 1 189 ? 16.199 4.047 -16.186 1.00 86.44 189 SER A N 1
ATOM 1482 C CA . SER A 1 189 ? 16.512 3.382 -14.916 1.00 86.44 189 SER A CA 1
ATOM 1483 C C . SER A 1 189 ? 16.591 4.393 -13.770 1.00 86.44 189 SER A C 1
ATOM 1485 O O . SER A 1 189 ? 16.018 4.171 -12.702 1.00 86.44 189 SER A O 1
ATOM 1487 N N . LEU A 1 190 ? 17.233 5.538 -14.015 1.00 89.19 190 LEU A N 1
ATOM 1488 C CA . LEU A 1 190 ? 17.338 6.627 -13.052 1.00 89.19 190 LEU A CA 1
ATOM 1489 C C . LEU A 1 190 ? 15.960 7.202 -12.695 1.00 89.19 190 LEU A C 1
ATOM 1491 O O . LEU A 1 190 ? 15.638 7.337 -11.518 1.00 89.19 190 LEU A O 1
ATOM 1495 N N . ILE A 1 191 ? 15.107 7.457 -13.689 1.00 89.25 191 ILE A N 1
ATOM 1496 C CA . ILE A 1 191 ? 13.738 7.957 -13.483 1.00 89.25 191 ILE A CA 1
ATOM 1497 C C . ILE A 1 191 ? 12.891 6.943 -12.713 1.00 89.25 191 ILE A C 1
ATOM 1499 O O . ILE A 1 191 ? 12.150 7.325 -11.806 1.00 89.25 191 ILE A O 1
ATOM 1503 N N . SER A 1 192 ? 13.022 5.648 -13.017 1.00 90.75 192 SER A N 1
ATOM 1504 C CA . SER A 1 192 ? 12.339 4.602 -12.255 1.00 90.75 192 SER A CA 1
ATOM 1505 C C . SER A 1 192 ? 12.790 4.611 -10.790 1.00 90.75 192 SER A C 1
ATOM 1507 O O . SER A 1 192 ? 11.938 4.632 -9.902 1.00 90.75 192 SER A O 1
ATOM 1509 N N . SER A 1 193 ? 14.099 4.718 -10.528 1.00 90.88 193 SER A N 1
ATOM 1510 C CA . SER A 1 193 ? 14.631 4.828 -9.161 1.00 90.88 193 SER A CA 1
ATOM 1511 C C . SER A 1 193 ? 14.154 6.093 -8.431 1.00 90.88 193 SER A C 1
ATOM 1513 O O . SER A 1 193 ? 13.725 6.022 -7.282 1.00 90.88 193 SER A O 1
ATOM 1515 N N . ALA A 1 194 ? 14.115 7.242 -9.112 1.00 91.62 194 ALA A N 1
ATOM 1516 C CA . ALA A 1 194 ? 13.611 8.489 -8.545 1.00 91.62 194 ALA A CA 1
ATOM 1517 C C . ALA A 1 194 ? 12.118 8.381 -8.195 1.00 91.62 194 ALA A C 1
ATOM 1519 O O . ALA A 1 194 ? 11.703 8.794 -7.113 1.00 91.62 194 ALA A O 1
ATOM 1520 N N . SER A 1 195 ? 11.318 7.754 -9.065 1.00 92.88 195 SER A N 1
ATOM 1521 C CA . SER A 1 195 ? 9.894 7.523 -8.803 1.00 92.88 195 SER A CA 1
ATOM 1522 C C . SER A 1 195 ? 9.655 6.625 -7.585 1.00 92.88 195 SER A C 1
ATOM 1524 O O . SER A 1 195 ? 8.768 6.915 -6.782 1.00 92.88 195 SER A O 1
ATOM 1526 N N . THR A 1 196 ? 10.478 5.585 -7.389 1.00 92.81 196 THR A N 1
ATOM 1527 C CA . THR A 1 196 ? 10.401 4.722 -6.199 1.00 92.81 196 THR A CA 1
ATOM 1528 C C . THR A 1 196 ? 10.795 5.452 -4.924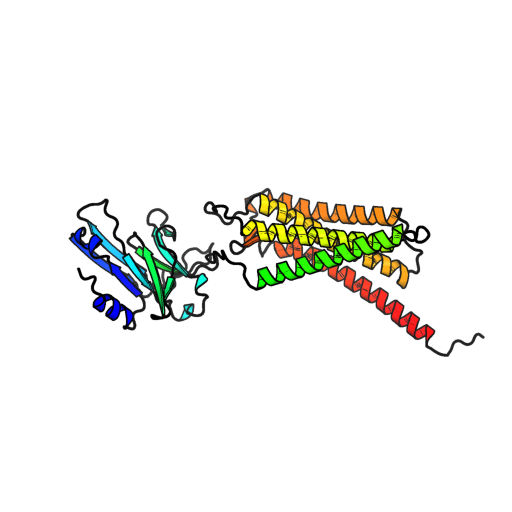 1.00 92.81 196 THR A C 1
ATOM 1530 O O . THR A 1 196 ? 10.160 5.256 -3.892 1.00 92.81 196 THR A O 1
ATOM 1533 N N . THR A 1 197 ? 11.794 6.333 -4.989 1.00 93.75 197 THR A N 1
ATOM 1534 C CA . THR A 1 197 ? 12.199 7.154 -3.842 1.00 93.75 197 THR A CA 1
ATOM 1535 C C . THR A 1 197 ? 11.063 8.073 -3.404 1.00 93.75 197 THR A C 1
ATOM 1537 O O . THR A 1 197 ? 10.729 8.119 -2.222 1.00 93.75 197 THR A O 1
ATOM 1540 N N . ILE A 1 198 ? 10.420 8.753 -4.357 1.00 94.25 198 ILE A N 1
ATOM 1541 C CA . ILE A 1 198 ? 9.283 9.640 -4.083 1.00 94.25 198 ILE A CA 1
ATOM 1542 C C . ILE A 1 198 ? 8.104 8.851 -3.490 1.00 94.25 198 ILE A C 1
ATOM 1544 O O . ILE A 1 198 ? 7.520 9.282 -2.495 1.00 94.25 198 ILE A O 1
ATOM 1548 N N . LEU A 1 199 ? 7.797 7.667 -4.037 1.00 94.94 199 LEU A N 1
ATOM 1549 C CA . LEU A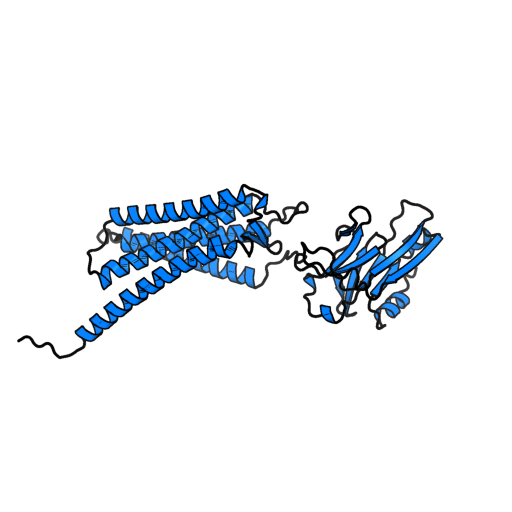 1 199 ? 6.779 6.766 -3.487 1.00 94.94 199 LEU A CA 1
ATOM 1550 C C . LEU A 1 199 ? 7.053 6.425 -2.015 1.00 94.94 199 LEU A C 1
ATOM 1552 O O . LEU A 1 199 ? 6.146 6.499 -1.190 1.00 94.94 199 LEU A O 1
ATOM 1556 N N . PHE A 1 200 ? 8.292 6.061 -1.679 1.00 94.44 200 PHE A N 1
ATOM 1557 C CA . PHE A 1 200 ? 8.662 5.679 -0.314 1.00 94.44 200 PHE A CA 1
ATOM 1558 C C . PHE A 1 200 ? 8.577 6.853 0.661 1.00 94.44 200 PHE A C 1
ATOM 1560 O O . PHE A 1 200 ? 8.079 6.675 1.771 1.00 94.44 200 PHE A O 1
ATOM 1567 N N . ILE A 1 201 ? 8.976 8.055 0.239 1.00 93.19 201 ILE A N 1
ATOM 1568 C CA . ILE A 1 201 ? 8.826 9.276 1.043 1.00 93.19 201 ILE A CA 1
ATOM 1569 C C . ILE A 1 201 ? 7.347 9.536 1.346 1.00 93.19 201 ILE A C 1
ATOM 1571 O O . ILE A 1 201 ? 6.982 9.728 2.507 1.00 93.19 201 ILE A O 1
ATOM 1575 N N . PHE A 1 202 ? 6.479 9.489 0.331 1.00 92.75 202 PHE A N 1
ATOM 1576 C CA . PHE A 1 202 ? 5.046 9.703 0.535 1.00 92.75 202 PHE A CA 1
ATOM 1577 C C . PHE A 1 202 ? 4.394 8.601 1.372 1.00 92.75 202 PHE A C 1
ATOM 1579 O O . PHE A 1 202 ? 3.508 8.890 2.173 1.00 92.75 202 PHE A O 1
ATOM 1586 N N . PHE A 1 203 ? 4.852 7.355 1.248 1.00 90.56 203 PHE A N 1
ATOM 1587 C CA . PHE A 1 203 ? 4.360 6.252 2.070 1.00 90.56 203 PHE A CA 1
ATOM 1588 C C . PHE A 1 203 ? 4.752 6.404 3.549 1.00 90.56 203 PHE A C 1
ATOM 1590 O O . PHE A 1 203 ? 3.921 6.186 4.435 1.00 90.56 203 PHE A O 1
ATOM 1597 N N . ILE A 1 204 ? 5.990 6.826 3.837 1.00 88.94 204 ILE A N 1
ATOM 1598 C CA . ILE A 1 204 ? 6.415 7.163 5.204 1.00 88.94 204 ILE A CA 1
ATOM 1599 C C . ILE A 1 204 ? 5.575 8.325 5.736 1.00 88.94 204 ILE A C 1
ATOM 1601 O O . ILE A 1 204 ? 5.036 8.225 6.836 1.00 88.94 204 ILE A O 1
ATOM 1605 N N . ALA A 1 205 ? 5.399 9.392 4.952 1.00 87.94 205 ALA A N 1
ATOM 1606 C CA . ALA A 1 205 ? 4.566 10.523 5.346 1.00 87.94 205 ALA A CA 1
ATOM 1607 C C . ALA A 1 205 ? 3.129 10.077 5.672 1.00 87.94 205 ALA A C 1
ATOM 1609 O O . ALA A 1 205 ? 2.598 10.466 6.710 1.00 87.94 205 ALA A O 1
ATOM 1610 N N . LEU A 1 206 ? 2.529 9.202 4.852 1.00 86.44 206 LEU A N 1
ATOM 1611 C CA . LEU A 1 206 ? 1.184 8.659 5.077 1.00 86.44 206 LEU A CA 1
ATOM 1612 C C . LEU A 1 206 ? 1.110 7.896 6.393 1.00 86.44 206 LEU A C 1
ATOM 1614 O O . LEU A 1 206 ? 0.189 8.111 7.179 1.00 86.44 206 LEU A O 1
ATOM 1618 N N . SER A 1 207 ? 2.118 7.075 6.661 1.00 79.31 207 SER A N 1
ATOM 1619 C CA . SER A 1 207 ? 2.222 6.311 7.901 1.00 79.31 207 SER A CA 1
ATOM 1620 C C . SER A 1 207 ? 2.400 7.230 9.118 1.00 79.31 207 SER A C 1
ATOM 1622 O O . SER A 1 207 ? 1.882 6.941 10.190 1.00 79.31 207 SER A O 1
ATOM 1624 N N . MET A 1 208 ? 3.069 8.377 8.959 1.00 78.12 208 MET A N 1
ATOM 1625 C CA . MET A 1 208 ? 3.272 9.363 10.025 1.00 78.12 208 MET A CA 1
ATOM 1626 C C . MET A 1 208 ? 2.031 10.216 10.335 1.00 78.12 208 MET A C 1
ATOM 1628 O O . MET A 1 208 ? 1.865 10.618 11.486 1.00 78.12 208 MET A O 1
ATOM 1632 N N . THR A 1 209 ? 1.121 10.435 9.370 1.00 73.25 209 THR A N 1
ATOM 1633 C CA . THR A 1 209 ? -0.137 11.201 9.591 1.00 73.25 209 THR A CA 1
ATOM 1634 C C . THR A 1 209 ? -1.059 10.606 10.659 1.00 73.25 209 THR A C 1
ATOM 1636 O O . THR A 1 209 ? -1.988 11.252 11.134 1.00 73.25 209 THR A O 1
ATOM 1639 N N . VAL A 1 210 ? -0.800 9.366 11.043 1.00 62.09 210 VAL A N 1
ATOM 1640 C CA . VAL A 1 210 ? -1.567 8.590 12.014 1.00 62.09 210 VAL A CA 1
ATOM 1641 C C . VAL A 1 210 ? -1.087 8.823 13.442 1.00 62.09 210 VAL A C 1
ATOM 1643 O O . VAL A 1 210 ? -1.876 8.751 14.380 1.00 62.09 210 VAL A O 1
ATOM 1646 N N . TYR A 1 211 ? 0.197 9.133 13.617 1.00 59.34 211 TYR A N 1
ATOM 1647 C CA . TYR A 1 211 ? 0.790 9.368 14.933 1.00 59.34 211 TYR A CA 1
ATOM 1648 C C . TYR A 1 211 ? 0.628 10.820 15.397 1.00 59.34 211 TYR A C 1
ATOM 1650 O O . TYR A 1 211 ? 0.909 11.131 16.553 1.00 59.34 211 TYR A O 1
ATOM 1658 N N . THR A 1 212 ? 0.142 11.715 14.529 1.00 56.59 212 THR A N 1
ATOM 1659 C CA . THR A 1 212 ? -0.313 13.044 14.943 1.00 56.59 212 THR A CA 1
ATOM 1660 C C . THR A 1 212 ? -1.699 12.928 15.583 1.00 56.59 212 THR A C 1
ATOM 1662 O O . THR A 1 212 ? -2.635 12.523 14.892 1.00 56.59 212 THR A O 1
ATOM 1665 N N . PRO A 1 213 ? -1.865 13.273 16.875 1.00 47.16 213 PRO A N 1
ATOM 1666 C CA . PRO A 1 213 ? -3.132 13.131 17.582 1.00 47.16 213 PRO A CA 1
ATOM 1667 C C . PRO A 1 213 ? -4.148 14.158 17.069 1.00 47.16 213 PRO A C 1
ATOM 1669 O O . PRO A 1 213 ? -4.324 15.229 17.642 1.00 47.16 213 PRO A O 1
ATOM 1672 N N . ALA A 1 214 ? -4.837 13.841 15.977 1.00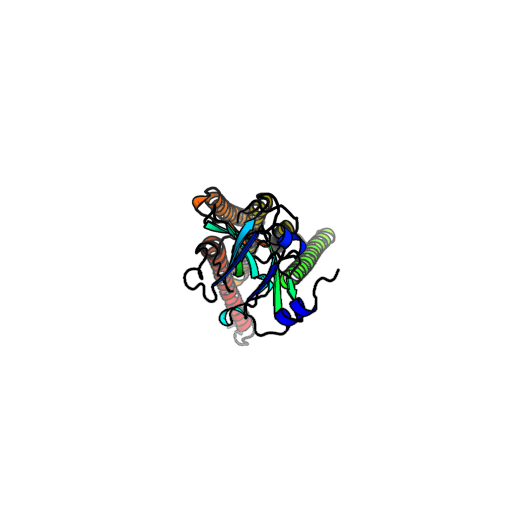 46.66 214 ALA A N 1
ATOM 1673 C CA . ALA A 1 214 ? -6.088 14.494 15.639 1.00 46.66 214 ALA A CA 1
ATOM 1674 C C . ALA A 1 214 ? -7.194 13.759 16.397 1.00 46.66 214 ALA A C 1
ATOM 1676 O O . ALA A 1 214 ? -7.305 12.540 16.280 1.00 46.66 214 ALA A O 1
ATOM 1677 N N . LYS A 1 215 ? -7.986 14.482 17.198 1.00 44.03 215 LYS A N 1
ATOM 1678 C CA . LYS A 1 215 ? -9.188 13.932 17.837 1.00 44.03 215 LYS A CA 1
ATOM 1679 C C . LYS A 1 215 ? -10.056 13.316 16.731 1.00 44.03 215 LYS A C 1
ATOM 1681 O O . LYS A 1 215 ? -10.503 14.068 15.864 1.00 44.03 215 LYS A O 1
ATOM 1686 N N . PRO A 1 216 ? -10.260 11.989 16.700 1.00 48.62 216 PRO A N 1
ATOM 1687 C CA . PRO A 1 216 ? -11.203 11.415 15.764 1.00 48.62 216 PRO A CA 1
ATOM 1688 C C . PRO A 1 216 ? -12.593 11.802 16.266 1.00 48.62 216 PRO A C 1
ATOM 1690 O O . PRO A 1 216 ? -13.091 11.223 17.229 1.00 48.62 216 PRO A O 1
ATOM 1693 N N . ASP A 1 217 ? -13.201 12.814 15.650 1.00 40.62 217 ASP A N 1
ATOM 1694 C CA . ASP A 1 217 ? -14.634 13.051 15.792 1.00 40.62 217 ASP A CA 1
ATOM 1695 C C . ASP A 1 217 ? -15.348 11.801 15.276 1.00 40.62 217 ASP A C 1
ATOM 1697 O O . ASP A 1 217 ? -15.392 11.561 14.072 1.00 40.62 217 ASP A O 1
ATOM 1701 N N . HIS A 1 218 ? -15.808 10.966 16.213 1.00 42.66 218 HIS A N 1
ATOM 1702 C CA . HIS A 1 218 ? -16.760 9.860 16.064 1.00 42.66 218 HIS A CA 1
ATOM 1703 C C . HIS A 1 218 ? -17.020 9.383 14.619 1.00 42.66 218 HIS A C 1
ATOM 1705 O O . HIS A 1 218 ? -18.127 9.501 14.093 1.00 42.66 218 HIS A O 1
ATOM 1711 N N . GLY A 1 219 ? -16.007 8.804 13.966 1.00 50.66 219 GLY A N 1
ATOM 1712 C CA . GLY A 1 219 ? -16.163 8.301 12.606 1.00 50.66 219 GLY A CA 1
ATOM 1713 C C . GLY A 1 219 ? -14.935 7.581 12.061 1.00 50.66 219 GLY A C 1
ATOM 1714 O O . GLY A 1 219 ? -13.800 7.987 12.273 1.00 50.66 219 GLY A O 1
ATOM 1715 N N . THR A 1 220 ? -15.179 6.535 11.274 1.00 56.16 220 THR A N 1
ATOM 1716 C CA . THR A 1 220 ? -14.203 5.767 10.474 1.00 56.16 220 THR A CA 1
ATOM 1717 C C . THR A 1 220 ? -13.646 6.543 9.267 1.00 56.16 220 THR A C 1
ATOM 1719 O O . THR A 1 220 ? -13.022 5.960 8.375 1.00 56.16 220 THR A O 1
ATOM 1722 N N . LYS A 1 221 ? -13.892 7.858 9.211 1.00 62.53 221 LYS A N 1
ATOM 1723 C CA . LYS A 1 221 ? -13.544 8.728 8.087 1.00 62.53 221 LYS A CA 1
ATOM 1724 C C . LYS A 1 221 ? -12.076 9.132 8.168 1.00 62.53 221 LYS A C 1
ATOM 1726 O O . LYS A 1 221 ? -11.576 9.508 9.224 1.00 62.53 221 LYS A O 1
ATOM 1731 N N . CYS A 1 222 ? -11.393 9.081 7.031 1.00 70.38 222 CYS A N 1
ATOM 1732 C CA . CYS A 1 222 ? -10.019 9.546 6.943 1.00 70.38 222 CYS A CA 1
ATOM 1733 C C . CYS A 1 222 ? -9.924 11.071 7.077 1.00 70.38 222 CYS A C 1
ATOM 1735 O O . CYS A 1 222 ? -10.739 11.806 6.519 1.00 70.38 222 CYS A O 1
ATOM 1737 N N . LEU A 1 223 ? -8.864 11.544 7.737 1.00 73.31 223 LEU A N 1
ATOM 1738 C CA . LEU A 1 223 ? -8.450 12.946 7.678 1.00 73.31 223 LEU A CA 1
ATOM 1739 C C . LEU A 1 223 ? -8.186 13.349 6.223 1.00 73.31 223 LEU A C 1
ATOM 1741 O O . LEU A 1 223 ? -7.558 12.593 5.478 1.00 73.31 223 LEU A O 1
ATOM 1745 N N . LEU A 1 224 ? -8.593 14.564 5.842 1.00 74.88 224 LEU A N 1
ATOM 1746 C CA . LEU A 1 224 ? -8.418 15.086 4.481 1.00 74.88 224 LEU A CA 1
ATOM 1747 C C . LEU A 1 224 ? -6.957 14.987 4.012 1.00 74.88 224 LEU A C 1
ATOM 1749 O O . LEU A 1 224 ? -6.691 14.498 2.920 1.00 74.88 224 LEU A O 1
ATOM 1753 N N . SER A 1 225 ? -6.010 15.371 4.876 1.00 79.06 225 SER A N 1
ATOM 1754 C CA . SER A 1 225 ? -4.569 15.278 4.600 1.00 79.06 225 SER A CA 1
ATOM 1755 C C . SER A 1 225 ? -4.120 13.840 4.295 1.00 79.06 225 SER A C 1
ATOM 1757 O O . SER A 1 225 ? -3.421 13.597 3.313 1.00 79.06 225 SER A O 1
ATOM 1759 N N . SER A 1 226 ? -4.597 12.864 5.075 1.00 80.06 226 SER A N 1
ATOM 1760 C CA . SER A 1 226 ? -4.269 11.444 4.889 1.00 80.06 226 SER A CA 1
ATOM 1761 C C . SER A 1 226 ? -4.896 10.874 3.608 1.00 80.06 226 SER A C 1
ATOM 1763 O O . SER A 1 226 ? -4.251 10.122 2.883 1.00 80.06 226 SER A O 1
ATOM 1765 N N . SER A 1 227 ? -6.122 11.291 3.270 1.00 83.00 227 SER A N 1
ATOM 1766 C CA . SER A 1 227 ? -6.792 10.894 2.025 1.00 83.00 227 SER A CA 1
ATOM 1767 C C . SER A 1 227 ? -6.069 11.427 0.782 1.00 83.00 227 SER A C 1
ATOM 1769 O O . SER A 1 227 ? -5.805 10.667 -0.146 1.00 83.00 227 SER A O 1
ATOM 1771 N N . VAL A 1 228 ? -5.671 12.704 0.777 1.00 86.56 228 VAL A N 1
ATOM 1772 C CA . VAL A 1 228 ? -4.905 13.301 -0.332 1.00 86.56 228 VAL A CA 1
ATOM 1773 C C . VAL A 1 228 ? -3.572 12.578 -0.523 1.00 86.56 228 VAL A C 1
ATOM 1775 O O . VAL A 1 228 ? -3.204 12.211 -1.639 1.00 86.56 228 VAL A O 1
ATOM 1778 N N . LEU A 1 229 ? -2.863 12.325 0.575 1.00 89.00 229 LEU A N 1
ATOM 1779 C CA . LEU A 1 229 ? -1.571 11.654 0.555 1.00 89.00 229 LEU A CA 1
ATOM 1780 C C . LEU A 1 229 ? -1.675 10.202 0.070 1.00 89.00 229 LEU A C 1
ATOM 1782 O O . LEU A 1 229 ? -0.820 9.745 -0.685 1.00 89.00 229 LEU A O 1
ATOM 1786 N N . MET A 1 230 ? -2.753 9.502 0.423 1.00 90.12 230 MET A N 1
ATOM 1787 C CA . MET A 1 230 ? -3.058 8.168 -0.089 1.00 90.12 230 MET A CA 1
ATOM 1788 C C . MET A 1 230 ? -3.208 8.159 -1.619 1.00 90.12 230 MET A C 1
ATOM 1790 O O . MET A 1 230 ? -2.623 7.295 -2.273 1.00 90.12 230 MET A O 1
ATOM 1794 N N . PHE A 1 231 ? -3.885 9.148 -2.214 1.00 91.62 231 PHE A N 1
ATOM 1795 C CA . PHE A 1 231 ? -3.987 9.252 -3.676 1.00 91.62 231 PHE A CA 1
ATOM 1796 C C . PHE A 1 231 ? -2.643 9.547 -4.351 1.00 91.62 231 PHE A C 1
ATOM 1798 O O . PHE A 1 231 ? -2.379 9.016 -5.431 1.00 91.62 231 PHE A O 1
ATOM 1805 N N . PHE A 1 232 ? -1.765 10.331 -3.716 1.00 92.69 232 PHE A N 1
ATOM 1806 C CA . PHE A 1 232 ? -0.392 10.510 -4.196 1.00 92.69 232 PHE A CA 1
ATOM 1807 C C . PHE A 1 232 ? 0.402 9.203 -4.143 1.00 92.69 232 PHE A C 1
ATOM 1809 O O . PHE A 1 232 ? 1.035 8.834 -5.132 1.00 92.69 232 PHE A O 1
ATOM 1816 N N . VAL A 1 233 ? 0.335 8.465 -3.031 1.00 93.88 233 VAL A N 1
ATOM 1817 C CA . VAL A 1 233 ? 0.972 7.144 -2.915 1.00 93.88 233 VAL A CA 1
ATOM 1818 C C . VAL A 1 233 ? 0.444 6.205 -4.002 1.00 93.88 233 VAL A C 1
ATOM 1820 O O . VAL A 1 233 ? 1.233 5.552 -4.680 1.00 93.88 233 VAL A O 1
ATOM 1823 N N . TYR A 1 234 ? -0.871 6.174 -4.225 1.00 93.81 234 TYR A N 1
ATOM 1824 C CA . TYR A 1 234 ? -1.487 5.362 -5.271 1.00 93.81 234 TYR A CA 1
ATOM 1825 C C . TYR A 1 234 ? -1.010 5.757 -6.678 1.00 93.81 234 TYR A C 1
ATOM 1827 O O . TYR A 1 234 ? -0.604 4.890 -7.453 1.00 93.81 234 TYR A O 1
ATOM 1835 N N . PHE A 1 235 ? -0.956 7.056 -6.981 1.00 95.31 235 PHE A N 1
ATOM 1836 C CA . PHE A 1 235 ? -0.414 7.574 -8.237 1.00 95.31 235 PHE A CA 1
ATOM 1837 C C . PHE A 1 235 ? 1.025 7.097 -8.480 1.00 95.31 235 PHE A C 1
ATOM 1839 O O . PHE A 1 235 ? 1.320 6.510 -9.524 1.00 95.31 235 PHE A O 1
ATOM 1846 N N . PHE A 1 236 ? 1.921 7.305 -7.509 1.00 95.44 236 PHE A N 1
ATOM 1847 C CA . PHE A 1 236 ? 3.326 6.919 -7.648 1.00 95.44 236 PHE A CA 1
ATOM 1848 C C . PHE A 1 236 ? 3.518 5.404 -7.691 1.00 95.44 236 PHE A C 1
ATOM 1850 O O . PHE A 1 236 ? 4.450 4.923 -8.334 1.00 95.44 236 PHE A O 1
ATOM 1857 N N . LEU A 1 237 ? 2.625 4.641 -7.062 1.00 94.56 237 LEU A N 1
ATOM 1858 C CA . LEU A 1 237 ? 2.631 3.188 -7.119 1.00 94.56 237 LEU A CA 1
ATOM 1859 C C . LEU A 1 237 ? 2.315 2.699 -8.538 1.00 94.56 237 LEU A C 1
ATOM 1861 O O . LEU A 1 237 ? 3.103 1.939 -9.100 1.00 94.56 237 LEU A O 1
ATOM 1865 N N . ILE A 1 238 ? 1.237 3.182 -9.163 1.00 94.69 238 ILE A N 1
ATOM 1866 C CA . ILE A 1 238 ? 0.915 2.840 -10.560 1.00 94.69 238 ILE A CA 1
ATOM 1867 C C . ILE A 1 238 ? 2.026 3.316 -11.508 1.00 94.69 238 ILE A C 1
ATOM 1869 O O . ILE A 1 238 ? 2.470 2.561 -12.380 1.00 94.69 238 ILE A O 1
ATOM 1873 N N . PHE A 1 239 ? 2.553 4.521 -11.283 1.00 95.19 239 PHE A N 1
ATOM 1874 C CA . PHE A 1 239 ? 3.637 5.080 -12.087 1.00 95.19 239 PHE A CA 1
ATOM 1875 C C . PHE A 1 239 ? 4.928 4.256 -11.992 1.00 95.19 239 PHE A C 1
ATOM 1877 O O . PHE A 1 239 ? 5.574 3.987 -13.010 1.00 95.19 239 PHE A O 1
ATOM 1884 N N . MET A 1 240 ? 5.283 3.772 -10.799 1.00 94.06 240 MET A N 1
ATOM 1885 C CA . MET A 1 240 ? 6.413 2.864 -10.598 1.00 94.06 240 MET A CA 1
ATOM 1886 C C . MET A 1 240 ? 6.243 1.581 -11.423 1.00 94.06 240 MET A C 1
ATOM 1888 O O . MET A 1 240 ? 7.171 1.166 -12.119 1.00 94.06 240 MET A O 1
ATOM 1892 N N . PHE A 1 241 ? 5.076 0.933 -11.365 1.00 93.81 241 PHE A N 1
ATOM 1893 C CA . PHE A 1 241 ? 4.851 -0.298 -12.128 1.00 93.81 241 PHE A CA 1
ATOM 1894 C C . PHE A 1 241 ? 4.888 -0.048 -13.639 1.00 93.81 241 PHE A C 1
ATOM 1896 O O . PHE A 1 241 ? 5.501 -0.829 -14.374 1.00 93.81 241 PHE A O 1
ATOM 1903 N N . CYS A 1 242 ? 4.329 1.066 -14.113 1.00 94.06 242 CYS A N 1
ATOM 1904 C CA . CYS A 1 242 ? 4.384 1.416 -15.530 1.00 94.06 242 CYS A CA 1
ATOM 1905 C C . CYS A 1 242 ? 5.815 1.704 -16.016 1.00 94.06 242 CYS A C 1
ATOM 1907 O O . CYS A 1 242 ? 6.233 1.191 -17.059 1.00 94.06 242 CYS A O 1
ATOM 1909 N N . THR A 1 243 ? 6.607 2.468 -15.256 1.00 92.38 243 THR A N 1
ATOM 1910 C CA . THR A 1 243 ? 8.003 2.779 -15.619 1.00 92.38 243 THR A CA 1
ATOM 1911 C C . THR A 1 243 ? 8.893 1.533 -15.601 1.00 92.38 243 THR A C 1
ATOM 1913 O O . THR A 1 243 ? 9.699 1.344 -16.513 1.00 92.38 243 THR A O 1
ATOM 1916 N N . LYS A 1 244 ? 8.699 0.616 -14.643 1.00 91.56 244 LYS A N 1
ATOM 1917 C CA . LYS A 1 244 ? 9.403 -0.680 -14.623 1.00 91.56 244 LYS A CA 1
ATOM 1918 C C . LYS A 1 244 ? 9.009 -1.582 -15.794 1.00 91.56 244 LYS A C 1
ATOM 1920 O O . LYS A 1 244 ? 9.878 -2.192 -16.414 1.00 91.56 244 LYS A O 1
ATOM 1925 N N . THR A 1 245 ? 7.729 -1.599 -16.160 1.00 92.88 245 THR A N 1
ATOM 1926 C CA . THR A 1 245 ? 7.251 -2.329 -17.349 1.00 92.88 245 THR A CA 1
ATOM 1927 C C . THR A 1 245 ? 7.854 -1.759 -18.631 1.00 92.88 245 THR A C 1
ATOM 1929 O O . THR A 1 245 ? 8.294 -2.502 -19.505 1.00 92.88 245 THR A O 1
ATOM 1932 N N . SER A 1 246 ? 7.962 -0.433 -18.714 1.00 91.44 246 SER A N 1
ATOM 1933 C CA . SER A 1 246 ? 8.626 0.272 -19.814 1.00 91.44 246 SER A CA 1
ATOM 1934 C C . SER A 1 246 ? 10.108 -0.098 -19.932 1.00 91.44 246 SER A C 1
ATOM 1936 O O . SER A 1 246 ? 10.603 -0.351 -21.032 1.00 91.44 246 SER A O 1
ATOM 1938 N N . PHE A 1 247 ? 10.809 -0.212 -18.801 1.00 89.25 247 PHE A N 1
ATOM 1939 C CA . PHE A 1 247 ? 12.186 -0.705 -18.767 1.00 89.25 247 PHE A CA 1
ATOM 1940 C C . PHE A 1 247 ? 12.291 -2.154 -19.271 1.00 89.25 247 PHE A C 1
ATOM 1942 O O . PHE A 1 247 ? 13.145 -2.465 -20.108 1.00 89.25 247 PHE A O 1
ATOM 1949 N N . GLY A 1 248 ? 11.385 -3.035 -18.834 1.00 89.00 248 GLY A N 1
ATOM 1950 C CA . GLY A 1 248 ? 11.277 -4.404 -19.347 1.00 89.00 248 GLY A CA 1
ATOM 1951 C C . GLY A 1 248 ? 11.042 -4.448 -20.861 1.00 89.00 248 GLY A C 1
ATOM 1952 O O . GLY A 1 248 ? 11.709 -5.197 -21.579 1.00 89.00 248 GLY A O 1
ATOM 1953 N N . TYR A 1 249 ? 10.161 -3.587 -21.371 1.00 89.81 249 TYR A N 1
ATOM 1954 C CA . TYR A 1 249 ? 9.858 -3.482 -22.796 1.00 89.81 249 TYR A CA 1
ATOM 1955 C C . TYR A 1 249 ? 11.079 -3.051 -23.626 1.00 89.81 249 TYR A C 1
ATOM 1957 O O . TYR A 1 249 ? 11.352 -3.632 -24.677 1.00 89.81 249 TYR A O 1
ATOM 1965 N N . PHE A 1 250 ? 11.881 -2.100 -23.142 1.00 88.25 250 PHE A N 1
ATOM 1966 C CA . PHE A 1 250 ? 13.127 -1.705 -23.813 1.00 88.25 250 PHE A CA 1
ATOM 1967 C C . PHE A 1 250 ? 14.170 -2.828 -23.841 1.00 88.25 250 PHE A C 1
ATOM 1969 O O . PHE A 1 250 ? 14.910 -2.963 -24.820 1.00 88.25 250 PHE A O 1
ATOM 1976 N N . ASN A 1 251 ? 14.227 -3.667 -22.804 1.00 86.25 251 ASN A N 1
ATOM 1977 C CA . ASN A 1 251 ? 15.067 -4.864 -22.825 1.00 86.25 251 ASN A CA 1
ATOM 1978 C C . ASN A 1 251 ? 14.555 -5.908 -23.820 1.00 86.25 251 ASN A C 1
ATOM 1980 O O . ASN A 1 251 ? 15.356 -6.480 -24.558 1.00 86.25 251 ASN A O 1
ATOM 1984 N N . TYR A 1 252 ? 13.241 -6.093 -23.918 1.00 89.25 252 TYR A N 1
ATOM 1985 C CA . TYR A 1 252 ? 12.636 -6.947 -24.935 1.00 89.25 252 TYR A CA 1
ATOM 1986 C C . TYR A 1 252 ? 12.963 -6.483 -26.361 1.00 89.25 252 TYR A C 1
ATOM 1988 O O . TYR A 1 252 ? 13.411 -7.288 -27.179 1.00 89.25 252 TYR A O 1
ATOM 1996 N N . LEU A 1 253 ? 12.822 -5.187 -26.663 1.00 87.44 253 LEU A N 1
ATOM 1997 C CA . LEU A 1 253 ? 13.162 -4.651 -27.986 1.00 87.44 253 LEU A CA 1
ATOM 1998 C C . LEU A 1 253 ? 14.630 -4.899 -28.359 1.00 87.44 253 LEU A C 1
ATOM 2000 O O . LEU A 1 253 ? 14.909 -5.272 -29.498 1.00 87.44 253 LEU A O 1
ATOM 2004 N N . ARG A 1 254 ? 15.548 -4.751 -27.397 1.00 84.75 254 ARG A N 1
ATOM 2005 C CA . ARG A 1 254 ? 16.981 -4.984 -27.610 1.00 84.75 254 ARG A CA 1
ATOM 2006 C C . ARG A 1 254 ? 17.301 -6.460 -27.822 1.00 84.75 254 ARG A C 1
ATOM 2008 O O . ARG A 1 254 ? 17.915 -6.812 -28.818 1.00 84.75 254 ARG A O 1
ATOM 2015 N N . PHE A 1 255 ? 16.919 -7.326 -26.886 1.00 85.88 255 PHE A N 1
ATOM 2016 C CA . PHE A 1 255 ? 17.382 -8.716 -26.902 1.00 85.88 255 PHE A CA 1
ATOM 2017 C C . PHE A 1 255 ? 16.583 -9.602 -27.852 1.00 85.88 255 PHE A C 1
ATOM 2019 O O . PHE A 1 255 ? 17.143 -10.519 -28.447 1.00 85.88 255 PHE A O 1
ATOM 2026 N N . VAL A 1 256 ? 15.283 -9.339 -28.011 1.00 86.69 256 VAL A N 1
ATOM 2027 C CA . VAL A 1 256 ? 14.399 -10.177 -28.831 1.00 86.69 256 VAL A CA 1
ATOM 2028 C C . VAL A 1 256 ? 14.290 -9.645 -30.249 1.00 86.69 256 VAL A C 1
ATOM 2030 O O . VAL A 1 256 ? 14.471 -10.412 -31.193 1.00 86.69 256 VAL A O 1
ATOM 2033 N N . ARG A 1 257 ? 14.013 -8.346 -30.406 1.00 83.25 257 ARG A N 1
ATOM 2034 C CA . ARG A 1 257 ? 13.814 -7.735 -31.728 1.00 83.25 257 ARG A CA 1
ATOM 2035 C C . ARG A 1 257 ? 15.081 -7.132 -32.340 1.00 83.25 257 ARG A C 1
ATOM 2037 O O . ARG A 1 257 ? 15.029 -6.749 -33.501 1.00 83.25 257 ARG A O 1
ATOM 2044 N N . LEU A 1 258 ? 16.194 -7.078 -31.598 1.00 83.38 258 LEU A N 1
ATOM 2045 C CA . LEU A 1 258 ? 17.484 -6.537 -32.055 1.00 83.38 258 LEU A CA 1
ATOM 2046 C C . LEU A 1 258 ? 17.379 -5.110 -32.623 1.00 83.38 258 LEU A C 1
ATOM 2048 O O . LEU A 1 258 ? 18.170 -4.712 -33.474 1.00 83.38 258 LEU A O 1
ATOM 2052 N N . PHE A 1 259 ? 16.403 -4.327 -32.154 1.00 80.38 259 PHE A N 1
ATOM 2053 C CA . PHE A 1 259 ? 16.278 -2.932 -32.561 1.00 80.38 259 PHE A CA 1
ATOM 2054 C C . PHE A 1 259 ? 17.353 -2.071 -31.898 1.00 80.38 259 PHE A C 1
ATOM 2056 O O . PHE A 1 259 ? 17.750 -2.318 -30.755 1.00 80.38 259 PHE A O 1
ATOM 2063 N N . SER A 1 260 ? 17.781 -1.030 -32.616 1.00 74.62 260 SER A N 1
ATOM 2064 C CA . SER A 1 260 ? 18.678 -0.001 -32.096 1.00 74.62 260 SER A CA 1
ATOM 2065 C C . SER A 1 260 ? 18.094 0.668 -30.853 1.00 74.62 260 SER A C 1
ATOM 2067 O O . SER A 1 260 ? 16.875 0.683 -30.641 1.00 74.62 260 SER A O 1
ATOM 2069 N N . GLU A 1 261 ? 18.969 1.255 -30.042 1.00 71.62 261 GLU A N 1
ATOM 2070 C CA . GLU A 1 261 ? 18.563 1.915 -28.807 1.00 71.62 261 GLU A CA 1
ATOM 2071 C C . GLU A 1 261 ? 17.479 2.982 -29.056 1.00 71.62 261 GLU A C 1
ATOM 2073 O O . GLU A 1 261 ? 17.498 3.684 -30.075 1.00 71.62 261 GLU A O 1
ATOM 2078 N N . PRO A 1 262 ? 16.475 3.081 -28.165 1.00 76.00 262 PRO A N 1
ATOM 2079 C CA . PRO A 1 262 ? 15.397 4.041 -28.328 1.00 76.00 262 PRO A CA 1
ATOM 2080 C C . PRO A 1 262 ? 15.936 5.466 -28.183 1.00 76.00 262 PRO A C 1
ATOM 2082 O O . PRO A 1 262 ? 16.680 5.771 -27.257 1.00 76.00 262 PRO A O 1
ATOM 2085 N N . SER A 1 263 ? 15.514 6.360 -29.078 1.00 84.88 263 SER A N 1
ATOM 2086 C CA . SER A 1 263 ? 15.852 7.780 -28.979 1.00 84.88 263 SER A CA 1
ATOM 2087 C C . SER A 1 263 ? 15.189 8.434 -27.760 1.00 84.88 263 SER A C 1
ATOM 2089 O O . SER A 1 263 ? 14.121 8.003 -27.314 1.00 84.88 263 SER A O 1
ATOM 2091 N N . TYR A 1 264 ? 15.758 9.542 -27.271 1.00 84.75 264 TYR A N 1
ATOM 2092 C CA . TYR A 1 264 ? 15.181 10.320 -26.163 1.00 84.75 264 TYR A CA 1
ATOM 2093 C C . TYR A 1 264 ? 13.729 10.753 -26.416 1.00 84.75 264 TYR A C 1
ATOM 2095 O O . TYR A 1 264 ? 12.928 10.796 -25.488 1.00 84.75 264 TYR A O 1
ATOM 2103 N N . ARG A 1 265 ? 13.349 10.998 -27.679 1.00 86.50 265 ARG A N 1
ATOM 2104 C CA . ARG A 1 265 ? 11.956 11.299 -28.048 1.00 86.50 265 ARG A CA 1
ATOM 2105 C C . ARG A 1 265 ? 11.018 10.133 -27.727 1.00 86.50 265 ARG A C 1
ATOM 2107 O O . ARG A 1 265 ? 9.959 10.349 -27.150 1.00 86.50 265 ARG A O 1
ATOM 2114 N N . LYS A 1 266 ? 11.413 8.896 -28.054 1.00 86.19 266 LYS A N 1
ATOM 2115 C CA . LYS A 1 266 ? 10.623 7.693 -27.732 1.00 86.19 266 LYS A CA 1
ATOM 2116 C C . LYS A 1 266 ? 10.532 7.472 -26.222 1.00 86.19 266 LYS A C 1
ATOM 2118 O O . LYS A 1 266 ? 9.470 7.097 -25.737 1.00 86.19 266 LYS A O 1
ATOM 2123 N N . LEU A 1 267 ? 11.619 7.733 -25.492 1.00 87.38 267 LEU A N 1
ATOM 2124 C CA . LEU A 1 267 ? 11.628 7.687 -24.028 1.00 87.38 267 LEU A CA 1
ATOM 2125 C C . LEU A 1 267 ? 10.630 8.686 -23.428 1.00 87.38 267 LEU A C 1
ATOM 2127 O O . LEU A 1 267 ? 9.813 8.299 -22.599 1.00 87.38 267 LEU A O 1
ATOM 2131 N N . PHE A 1 268 ? 10.668 9.946 -23.867 1.00 88.88 268 PHE A N 1
ATOM 2132 C CA . PHE A 1 268 ? 9.764 10.987 -23.378 1.00 88.88 268 PHE A CA 1
ATOM 2133 C C . PHE A 1 268 ? 8.294 10.640 -23.638 1.00 88.88 268 PHE A C 1
ATOM 2135 O O . PHE A 1 268 ? 7.475 10.718 -22.726 1.00 88.88 268 PHE A O 1
ATOM 2142 N N . VAL A 1 269 ? 7.968 10.181 -24.852 1.00 90.81 269 VAL A N 1
ATOM 2143 C CA . VAL A 1 269 ? 6.606 9.740 -25.197 1.00 90.81 269 VAL A CA 1
ATOM 2144 C C . VAL A 1 269 ? 6.151 8.591 -24.293 1.00 90.81 269 VAL A C 1
ATOM 2146 O O . VAL A 1 269 ? 5.026 8.606 -23.803 1.00 90.81 269 VAL A O 1
ATOM 2149 N N . LEU A 1 270 ? 7.020 7.617 -24.017 1.00 90.19 270 LEU A N 1
ATOM 2150 C CA . LEU A 1 270 ? 6.687 6.488 -23.147 1.00 90.19 270 LEU A CA 1
ATOM 2151 C C . LEU A 1 270 ? 6.462 6.916 -21.689 1.00 90.19 270 LEU A C 1
ATOM 2153 O O . LEU A 1 270 ? 5.525 6.446 -21.045 1.00 90.19 270 LEU A O 1
ATOM 2157 N N . LEU A 1 271 ? 7.281 7.838 -21.178 1.00 91.44 271 LEU A N 1
ATOM 2158 C CA . LEU A 1 271 ? 7.098 8.416 -19.845 1.00 91.44 271 LEU A CA 1
ATOM 2159 C C . LEU A 1 271 ? 5.794 9.209 -19.745 1.00 91.44 271 LEU A C 1
ATOM 2161 O O . LEU A 1 271 ? 5.082 9.067 -18.753 1.00 91.44 271 LEU A O 1
ATOM 2165 N N . ALA A 1 272 ? 5.448 9.979 -20.780 1.00 93.62 272 ALA A N 1
ATOM 2166 C CA . ALA A 1 272 ? 4.175 10.688 -20.855 1.00 93.62 272 ALA A CA 1
ATOM 2167 C C . ALA A 1 272 ? 2.988 9.711 -20.829 1.00 93.62 272 ALA A C 1
ATOM 2169 O O . ALA A 1 272 ? 2.050 9.917 -20.065 1.00 93.62 272 ALA A O 1
ATOM 2170 N N . ILE A 1 273 ? 3.060 8.599 -21.572 1.00 94.25 273 ILE A N 1
ATOM 2171 C CA . ILE A 1 273 ? 2.037 7.542 -21.529 1.00 94.25 273 ILE A CA 1
ATOM 2172 C C . ILE A 1 273 ? 1.909 6.967 -20.113 1.00 94.25 273 ILE A C 1
ATOM 2174 O O . ILE A 1 273 ? 0.799 6.865 -19.594 1.00 94.25 273 ILE A O 1
ATOM 2178 N N . CYS A 1 274 ? 3.023 6.636 -19.454 1.00 94.50 274 CYS A N 1
ATOM 2179 C CA . CYS A 1 274 ? 2.980 6.121 -18.085 1.00 94.50 274 CYS A CA 1
ATOM 2180 C C . CYS A 1 274 ? 2.400 7.118 -17.082 1.00 94.50 274 CYS A C 1
ATOM 2182 O O . CYS A 1 274 ? 1.650 6.732 -16.182 1.00 94.50 274 CYS A O 1
ATOM 2184 N N . PHE A 1 275 ? 2.720 8.398 -17.248 1.00 94.75 275 PHE A N 1
ATOM 2185 C CA . PHE A 1 275 ? 2.162 9.469 -16.440 1.00 94.75 275 PHE A CA 1
ATOM 2186 C C . PHE A 1 275 ? 0.645 9.587 -16.646 1.00 94.75 275 PHE A C 1
ATOM 2188 O O . PHE A 1 275 ? -0.100 9.574 -15.669 1.00 94.75 275 PHE A O 1
ATOM 2195 N N . CYS A 1 276 ? 0.171 9.585 -17.897 1.00 95.69 276 CYS A N 1
ATOM 2196 C CA . CYS A 1 276 ? -1.256 9.609 -18.227 1.00 95.69 276 CYS A CA 1
ATOM 2197 C C . CYS A 1 276 ? -2.013 8.404 -17.656 1.00 95.69 276 CYS A C 1
ATOM 2199 O O . CYS A 1 276 ? -3.068 8.590 -17.060 1.00 95.69 276 CYS A O 1
ATOM 2201 N N . ILE A 1 277 ? -1.472 7.185 -17.779 1.00 94.19 277 ILE A N 1
ATOM 2202 C CA . ILE A 1 277 ? -2.082 5.975 -17.196 1.00 94.19 277 ILE A CA 1
ATOM 2203 C C . ILE A 1 277 ? -2.242 6.129 -15.678 1.00 94.19 277 ILE A C 1
ATOM 2205 O O . ILE A 1 277 ? -3.293 5.807 -15.125 1.00 94.19 277 ILE A O 1
ATOM 2209 N N . SER A 1 278 ? -1.216 6.659 -15.014 1.00 95.31 278 SER A N 1
ATOM 2210 C CA . SER A 1 278 ? -1.220 6.854 -13.562 1.00 95.31 278 SER A CA 1
ATOM 2211 C C . SER A 1 278 ? -2.220 7.932 -13.138 1.00 95.31 278 SER A C 1
ATOM 2213 O O . SER A 1 278 ? -2.949 7.733 -12.172 1.00 95.31 278 SER A O 1
ATOM 2215 N N . ILE A 1 279 ? -2.321 9.035 -13.892 1.00 95.06 279 ILE A N 1
ATOM 2216 C CA . ILE A 1 279 ? -3.352 10.060 -13.670 1.00 95.06 279 ILE A CA 1
ATOM 2217 C C . ILE A 1 279 ? -4.743 9.466 -13.843 1.00 95.06 279 ILE A C 1
ATOM 2219 O O . ILE A 1 279 ? -5.567 9.638 -12.957 1.00 95.06 279 ILE A O 1
A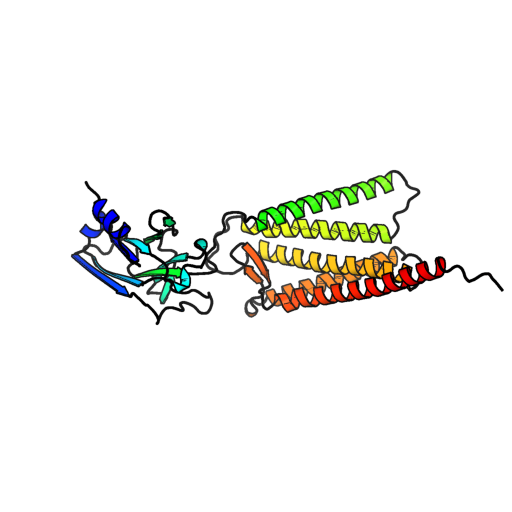TOM 2223 N N . ILE A 1 280 ? -5.013 8.757 -14.941 1.00 94.19 280 ILE A N 1
ATOM 2224 C CA . ILE A 1 280 ? -6.343 8.197 -15.217 1.00 94.19 280 ILE A CA 1
ATOM 2225 C C . ILE A 1 280 ? -6.770 7.255 -14.086 1.00 94.19 280 ILE A C 1
ATOM 2227 O O . ILE A 1 280 ? -7.884 7.382 -13.581 1.00 94.19 280 ILE A O 1
ATOM 2231 N N . GLY A 1 281 ? -5.875 6.364 -13.643 1.00 91.69 281 GLY A N 1
ATOM 2232 C CA . GLY A 1 281 ? -6.145 5.461 -12.523 1.00 91.69 281 GLY A CA 1
ATOM 2233 C C . GLY A 1 281 ? -6.474 6.215 -11.232 1.00 91.69 281 GLY A C 1
ATOM 2234 O O . GLY A 1 281 ? -7.494 5.948 -10.595 1.00 91.69 281 GLY A O 1
ATOM 2235 N N . THR A 1 282 ? -5.654 7.203 -10.868 1.00 92.31 282 THR A N 1
ATOM 2236 C CA . THR A 1 282 ? -5.874 7.999 -9.654 1.00 92.31 282 THR A CA 1
ATOM 2237 C C . THR A 1 282 ? -7.120 8.876 -9.748 1.00 92.31 282 THR A C 1
ATOM 2239 O O . THR A 1 282 ? -7.891 8.928 -8.796 1.00 92.31 282 THR A O 1
ATOM 2242 N N . SER A 1 283 ? -7.373 9.530 -10.881 1.00 91.25 283 SER A N 1
ATOM 2243 C CA . SER A 1 283 ? -8.569 10.347 -11.104 1.00 91.25 283 SER A CA 1
ATOM 2244 C C . SER A 1 283 ? -9.845 9.519 -11.016 1.00 91.25 283 SER A C 1
ATOM 2246 O O . SER A 1 283 ? -10.827 9.992 -10.451 1.00 91.25 283 SER A O 1
ATOM 2248 N N . PHE A 1 284 ? -9.828 8.278 -11.510 1.00 90.62 284 PHE A N 1
ATOM 2249 C CA . PHE A 1 284 ? -10.948 7.357 -11.343 1.00 90.62 284 PHE A CA 1
ATOM 2250 C C . PHE A 1 284 ? -11.175 7.057 -9.854 1.00 90.62 284 PHE A C 1
ATOM 2252 O O . PHE A 1 284 ? -12.279 7.241 -9.352 1.00 90.62 284 PHE A O 1
ATOM 2259 N N . ALA A 1 285 ? -10.121 6.715 -9.107 1.00 88.62 285 ALA A N 1
ATOM 2260 C CA . ALA A 1 285 ? -10.224 6.466 -7.666 1.00 88.62 285 ALA A CA 1
ATOM 2261 C C . ALA A 1 285 ? -10.745 7.688 -6.878 1.00 88.62 285 ALA A C 1
ATOM 2263 O O . ALA A 1 285 ? -11.618 7.548 -6.021 1.00 88.62 285 ALA A O 1
ATOM 2264 N N . VAL A 1 286 ? -10.258 8.892 -7.196 1.00 88.44 286 VAL A N 1
ATOM 2265 C CA . VAL A 1 286 ? -10.716 10.154 -6.590 1.00 88.44 286 VAL A CA 1
ATOM 2266 C C . VAL A 1 286 ? -12.175 10.439 -6.945 1.00 88.44 286 VAL A C 1
ATOM 2268 O O . VAL A 1 286 ? -12.960 10.796 -6.068 1.00 88.44 286 VAL A O 1
ATOM 2271 N N . GLY A 1 287 ? -12.553 10.256 -8.213 1.00 85.88 287 GLY A N 1
ATOM 2272 C CA . GLY A 1 287 ? -13.912 10.480 -8.698 1.00 85.88 287 GLY A CA 1
ATOM 2273 C C . GLY A 1 287 ? -14.925 9.614 -7.959 1.00 85.88 287 GLY A C 1
ATOM 2274 O O . GLY A 1 287 ? -15.930 10.119 -7.467 1.00 85.88 287 GLY A O 1
ATOM 2275 N N . PHE A 1 288 ? -14.620 8.333 -7.774 1.00 84.38 288 PHE A N 1
ATOM 2276 C CA . PHE A 1 288 ? -15.475 7.447 -6.995 1.00 84.38 288 PHE A CA 1
ATOM 2277 C C . PHE A 1 288 ? -15.487 7.807 -5.495 1.00 84.38 288 PHE A C 1
ATOM 2279 O O . PHE A 1 288 ? -16.538 7.737 -4.861 1.00 84.38 288 PHE A O 1
ATOM 2286 N N . ASN A 1 289 ? -14.363 8.263 -4.928 1.00 83.19 289 ASN A N 1
ATOM 2287 C CA . ASN A 1 289 ? -14.293 8.695 -3.525 1.00 83.19 289 ASN A CA 1
ATOM 2288 C C . ASN A 1 289 ? -15.052 10.008 -3.251 1.00 83.19 289 ASN A C 1
ATOM 2290 O O . ASN A 1 289 ? -15.403 10.280 -2.106 1.00 83.19 289 ASN A O 1
ATOM 2294 N N . SER A 1 290 ? -15.321 10.823 -4.278 1.00 81.25 290 SER A N 1
ATOM 2295 C CA . SER A 1 290 ? -16.091 12.068 -4.130 1.00 81.25 290 SER A CA 1
ATOM 2296 C C . SER A 1 290 ? -17.546 11.831 -3.712 1.00 81.25 290 SER A C 1
ATOM 2298 O O . SER A 1 290 ? -18.169 12.701 -3.103 1.00 81.25 290 SER A O 1
ATOM 2300 N N . ASN A 1 291 ? -18.084 10.641 -3.988 1.00 76.75 291 ASN A N 1
ATOM 2301 C CA . ASN A 1 291 ? -19.430 10.275 -3.593 1.00 76.75 291 ASN A CA 1
ATOM 2302 C C . ASN A 1 291 ? -19.387 9.430 -2.309 1.00 76.75 291 ASN A C 1
ATOM 2304 O O . ASN A 1 291 ? -18.969 8.272 -2.306 1.00 76.75 291 ASN A O 1
ATOM 2308 N N . ALA A 1 292 ? -19.864 10.026 -1.212 1.00 64.38 292 ALA A N 1
ATOM 2309 C CA . ALA A 1 292 ? -19.838 9.442 0.128 1.00 64.38 292 ALA A CA 1
ATOM 2310 C C . ALA A 1 292 ? -20.591 8.102 0.250 1.00 64.38 292 ALA A C 1
ATOM 2312 O O . ALA A 1 292 ? -20.346 7.365 1.201 1.00 64.38 292 ALA A O 1
ATOM 2313 N N . SER A 1 293 ? -21.477 7.775 -0.697 1.00 64.19 293 SER A N 1
ATOM 2314 C CA . SER A 1 293 ? -22.231 6.513 -0.708 1.00 64.19 293 SER A CA 1
ATOM 2315 C C . SER A 1 293 ? -21.389 5.278 -1.049 1.00 64.19 293 SER A C 1
ATOM 2317 O O . SER A 1 293 ? -21.764 4.177 -0.657 1.00 64.19 293 SER A O 1
ATOM 2319 N N . TYR A 1 294 ? -20.247 5.438 -1.731 1.00 63.81 294 TYR A N 1
ATOM 2320 C CA . TYR A 1 294 ? -19.416 4.305 -2.157 1.00 63.81 294 TYR A CA 1
ATOM 2321 C C . TYR A 1 294 ? -18.401 3.830 -1.103 1.00 63.81 294 TYR A C 1
ATOM 2323 O O . TYR A 1 294 ? -17.794 2.784 -1.307 1.00 63.81 294 TYR A O 1
ATOM 2331 N N . TYR A 1 295 ? -18.200 4.571 -0.001 1.00 68.94 295 TYR A N 1
ATOM 2332 C CA . TYR A 1 295 ? -17.323 4.202 1.132 1.00 68.94 295 TYR A CA 1
ATOM 2333 C C . TYR A 1 295 ? -15.991 3.542 0.726 1.00 68.94 295 TYR A C 1
ATOM 2335 O O . TYR A 1 295 ? -15.666 2.421 1.110 1.00 68.94 295 TYR A O 1
ATOM 2343 N N . ILE A 1 296 ? -15.210 4.254 -0.084 1.00 73.44 296 ILE A N 1
ATOM 2344 C CA . ILE A 1 296 ? -14.051 3.677 -0.783 1.00 73.44 296 ILE A CA 1
ATOM 2345 C C . ILE A 1 296 ? -12.787 3.701 0.047 1.00 73.44 296 ILE A C 1
ATOM 2347 O O . ILE A 1 296 ? -11.953 2.802 -0.046 1.00 73.44 296 ILE A O 1
ATOM 2351 N N . THR A 1 297 ? -12.641 4.751 0.843 1.00 76.38 297 THR A N 1
ATOM 2352 C CA . THR A 1 297 ? -11.510 4.932 1.736 1.00 76.38 297 THR A CA 1
ATOM 2353 C C . THR A 1 297 ? -11.972 4.747 3.169 1.00 76.38 297 THR A C 1
ATOM 2355 O O . THR A 1 297 ? -13.004 5.273 3.586 1.00 76.38 297 THR A O 1
ATOM 2358 N N . GLN A 1 298 ? -11.203 3.977 3.930 1.00 72.25 298 GLN A N 1
ATOM 2359 C CA . GLN A 1 298 ? -11.472 3.734 5.337 1.00 72.25 298 GLN A CA 1
ATOM 2360 C C . GLN A 1 298 ? -10.175 3.788 6.131 1.00 72.25 298 GLN A C 1
ATOM 2362 O O . GLN A 1 298 ? -9.113 3.332 5.686 1.00 72.25 298 GLN A O 1
ATOM 2367 N N . LEU A 1 299 ? -10.276 4.325 7.344 1.00 68.44 299 LEU A N 1
ATOM 2368 C CA . LEU A 1 299 ? -9.196 4.265 8.310 1.00 68.44 299 LEU A CA 1
ATOM 2369 C C . LEU A 1 299 ? -9.062 2.829 8.837 1.00 68.44 299 LEU A C 1
ATOM 2371 O O . LEU A 1 299 ? -9.895 2.344 9.601 1.00 68.44 299 LEU A O 1
ATOM 2375 N N . HIS A 1 300 ? -8.007 2.135 8.421 1.00 64.56 300 HIS A N 1
ATOM 2376 C CA . HIS A 1 300 ? -7.737 0.767 8.847 1.00 64.56 300 HIS A CA 1
ATOM 2377 C C . HIS A 1 300 ? -7.065 0.774 10.219 1.00 64.56 300 HIS A C 1
ATOM 2379 O O . HIS A 1 300 ? -5.980 1.336 10.364 1.00 64.56 300 HIS A O 1
ATOM 2385 N N . ARG A 1 301 ? -7.698 0.134 11.216 1.00 58.50 301 ARG A N 1
ATOM 2386 C CA . ARG A 1 301 ? -7.185 -0.038 12.596 1.00 58.50 301 ARG A CA 1
ATOM 2387 C C . ARG A 1 301 ? -6.669 1.255 13.247 1.00 58.50 301 ARG A C 1
ATOM 2389 O O . ARG A 1 301 ? -5.679 1.212 13.967 1.00 58.50 301 ARG A O 1
ATOM 2396 N N . ASN A 1 302 ? -7.284 2.401 12.952 1.00 56.78 302 ASN A N 1
ATOM 2397 C CA . ASN A 1 302 ? -6.809 3.720 13.399 1.00 56.78 302 ASN A CA 1
ATOM 2398 C C . ASN A 1 302 ? -5.338 4.002 13.023 1.00 56.78 302 ASN A C 1
ATOM 2400 O O . ASN A 1 302 ? -4.668 4.759 13.716 1.00 56.78 302 ASN A O 1
ATOM 2404 N N . LYS A 1 303 ? -4.840 3.368 11.947 1.00 59.88 303 LYS A N 1
ATOM 2405 C CA . LYS A 1 303 ? -3.415 3.289 11.600 1.00 59.88 303 LYS A CA 1
ATOM 2406 C C . LYS A 1 303 ? -3.031 3.736 10.195 1.00 59.88 303 LYS A C 1
ATOM 2408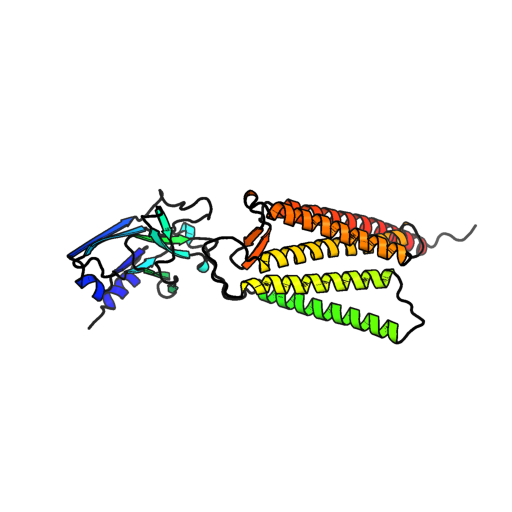 O O . LYS A 1 303 ? -1.886 4.104 9.981 1.00 59.88 303 LYS A O 1
ATOM 2413 N N . LEU A 1 304 ? -3.925 3.623 9.218 1.00 74.00 304 LEU A N 1
ATOM 2414 C CA . LEU A 1 304 ? -3.632 4.001 7.834 1.00 74.00 304 LEU A CA 1
ATOM 2415 C C . LEU A 1 304 ? -4.938 4.308 7.105 1.00 74.00 304 LEU A C 1
ATOM 2417 O O . LEU A 1 304 ? -5.873 3.507 7.163 1.00 74.00 304 LEU A O 1
ATOM 2421 N N . CYS A 1 305 ? -5.012 5.439 6.405 1.00 79.75 305 CYS A N 1
ATOM 2422 C CA . CYS A 1 305 ? -6.094 5.659 5.453 1.00 79.75 305 CYS A CA 1
ATOM 2423 C C . CYS A 1 305 ? -5.784 4.914 4.155 1.00 79.75 305 CYS A C 1
ATOM 2425 O O . CYS A 1 305 ? -4.776 5.203 3.508 1.00 79.75 305 CYS A O 1
ATOM 2427 N N . TRP A 1 306 ? -6.641 3.970 3.769 1.00 84.94 306 TRP A N 1
ATOM 2428 C CA . TRP A 1 306 ? -6.464 3.205 2.535 1.00 84.94 306 TRP A CA 1
ATOM 2429 C C . TRP A 1 306 ? -7.797 2.780 1.920 1.00 84.94 306 TRP A C 1
ATOM 2431 O O . TRP A 1 306 ? -8.856 3.002 2.511 1.00 84.94 306 TRP A O 1
ATOM 2441 N N . PHE A 1 307 ? -7.739 2.177 0.728 1.00 84.50 307 PHE A N 1
ATOM 2442 C CA . PHE A 1 307 ? -8.894 1.544 0.095 1.00 84.50 307 PHE A CA 1
ATOM 2443 C C . PHE A 1 307 ? -9.479 0.459 1.000 1.00 84.50 307 PHE A C 1
ATOM 2445 O O . PHE A 1 307 ? -8.725 -0.288 1.628 1.00 84.50 307 PHE A O 1
ATOM 2452 N N . THR A 1 308 ? -10.805 0.354 1.046 1.00 81.12 308 THR A N 1
ATOM 2453 C CA . THR A 1 308 ? -11.496 -0.766 1.696 1.00 81.12 308 THR A CA 1
ATOM 2454 C C . THR A 1 308 ? -11.143 -2.090 1.027 1.00 81.12 308 THR A C 1
ATOM 2456 O O . THR A 1 308 ? -10.773 -2.137 -0.148 1.00 81.12 308 THR A O 1
ATOM 2459 N N . GLN A 1 309 ? -11.249 -3.182 1.783 1.00 72.94 309 GLN A N 1
ATOM 2460 C CA . GLN A 1 309 ? -10.817 -4.506 1.337 1.00 72.94 309 GLN A CA 1
ATOM 2461 C C . GLN A 1 309 ? -11.518 -4.955 0.044 1.00 72.94 309 GLN A C 1
ATOM 2463 O O . GLN A 1 309 ? -10.854 -5.449 -0.867 1.00 72.94 309 GLN A O 1
ATOM 2468 N N . ASP A 1 310 ? -12.820 -4.694 -0.078 1.00 74.75 310 ASP A N 1
ATOM 2469 C CA . ASP A 1 310 ? -13.608 -5.065 -1.260 1.00 74.75 310 ASP A CA 1
ATOM 2470 C C . ASP A 1 310 ? -13.182 -4.286 -2.513 1.00 74.75 310 ASP A C 1
ATOM 2472 O O . ASP A 1 310 ? -13.192 -4.807 -3.629 1.00 74.75 310 ASP A O 1
ATOM 2476 N N . ILE A 1 311 ? -12.755 -3.034 -2.332 1.00 83.38 311 ILE A N 1
ATOM 2477 C CA . ILE A 1 311 ? -12.404 -2.130 -3.429 1.00 83.38 311 ILE A CA 1
ATOM 2478 C C . ILE A 1 311 ? -10.924 -2.253 -3.815 1.00 83.38 311 ILE A C 1
ATOM 2480 O O . ILE A 1 311 ? -10.554 -2.044 -4.976 1.00 83.38 311 ILE A O 1
ATOM 2484 N N . LEU A 1 312 ? -10.074 -2.678 -2.876 1.00 84.25 312 LEU A N 1
ATOM 2485 C CA . LEU A 1 312 ? -8.648 -2.912 -3.093 1.00 84.25 312 LEU A CA 1
ATOM 2486 C C . LEU A 1 312 ? -8.394 -3.879 -4.259 1.00 84.25 312 LEU A C 1
ATOM 2488 O O . LEU A 1 312 ? -7.459 -3.678 -5.038 1.00 84.25 312 LEU A O 1
ATOM 2492 N N . HIS A 1 313 ? -9.255 -4.881 -4.438 1.00 83.88 313 HIS A N 1
ATOM 2493 C CA . HIS A 1 313 ? -9.152 -5.811 -5.560 1.00 83.88 313 HIS A CA 1
ATOM 2494 C C . HIS A 1 313 ? -9.249 -5.113 -6.923 1.00 83.88 313 HIS A C 1
ATOM 2496 O O . HIS A 1 313 ? -8.418 -5.362 -7.801 1.00 83.88 313 HIS A O 1
ATOM 2502 N N . TYR A 1 314 ? -10.201 -4.195 -7.083 1.00 85.62 314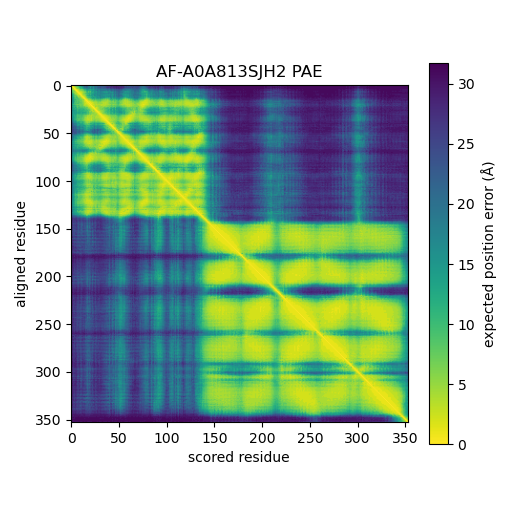 TYR A N 1
ATOM 2503 C CA . TYR A 1 314 ? -10.450 -3.511 -8.351 1.00 85.62 314 TYR A CA 1
ATOM 2504 C C . TYR A 1 314 ? -9.400 -2.450 -8.669 1.00 85.62 314 TYR A C 1
ATOM 2506 O O . TYR A 1 314 ? -8.903 -2.390 -9.792 1.00 85.62 314 TYR A O 1
ATOM 2514 N N . PHE A 1 315 ? -9.034 -1.629 -7.685 1.00 86.50 315 PHE A N 1
ATOM 2515 C CA . PHE A 1 315 ? -8.142 -0.491 -7.915 1.00 86.50 315 PHE A CA 1
ATOM 2516 C C . PHE A 1 315 ? -6.663 -0.835 -7.756 1.00 86.50 315 PHE A C 1
ATOM 2518 O O . PHE A 1 315 ? -5.814 -0.139 -8.309 1.00 86.50 315 PHE A O 1
ATOM 2525 N N . MET A 1 316 ? -6.322 -1.901 -7.033 1.00 86.88 316 MET A N 1
ATOM 2526 C CA . MET A 1 316 ? -4.930 -2.265 -6.772 1.00 86.88 316 MET A CA 1
ATOM 2527 C C . MET A 1 316 ? -4.585 -3.624 -7.371 1.00 86.88 316 MET A C 1
ATOM 2529 O O . MET A 1 316 ? -3.704 -3.706 -8.223 1.00 86.88 316 MET A O 1
ATOM 2533 N N . THR A 1 317 ? -5.274 -4.695 -6.970 1.00 88.94 317 THR A N 1
ATOM 2534 C CA . THR A 1 317 ? -4.873 -6.058 -7.352 1.00 88.94 317 THR A CA 1
ATOM 2535 C C . THR A 1 317 ? -4.937 -6.284 -8.860 1.00 88.94 317 THR A C 1
ATOM 2537 O O . THR A 1 317 ? -3.977 -6.804 -9.423 1.00 88.94 317 THR A O 1
ATOM 2540 N N . ILE A 1 318 ? -6.019 -5.869 -9.526 1.00 90.56 318 ILE A N 1
ATOM 2541 C CA . ILE A 1 318 ? -6.176 -6.066 -10.974 1.00 90.56 318 ILE A CA 1
ATOM 2542 C C . ILE A 1 318 ? -5.125 -5.271 -11.776 1.00 90.56 318 ILE A C 1
ATOM 2544 O O . ILE A 1 318 ? -4.385 -5.901 -12.537 1.00 90.56 318 ILE A O 1
ATOM 2548 N N . PRO A 1 319 ? -4.970 -3.938 -11.607 1.00 90.06 319 PRO A N 1
ATOM 2549 C CA . PRO A 1 319 ? -3.964 -3.179 -12.354 1.00 90.06 319 PRO A CA 1
ATOM 2550 C C . PRO A 1 319 ? -2.541 -3.690 -12.124 1.00 90.06 319 PRO A C 1
ATOM 2552 O O . PRO A 1 319 ? -1.776 -3.860 -13.075 1.00 90.06 319 PRO A O 1
ATOM 2555 N N . LEU A 1 320 ? -2.188 -3.996 -10.871 1.00 92.00 320 LEU A N 1
ATOM 2556 C CA . LEU A 1 320 ? -0.876 -4.547 -10.541 1.00 92.00 320 LEU A CA 1
ATOM 2557 C C . LEU A 1 320 ? -0.666 -5.939 -11.129 1.00 92.00 320 LEU A C 1
ATOM 2559 O O . LEU A 1 320 ? 0.410 -6.219 -11.652 1.00 92.00 320 LEU A O 1
ATOM 2563 N N . GLY A 1 321 ? -1.690 -6.791 -11.086 1.00 93.38 321 GLY A N 1
ATOM 2564 C CA . GLY A 1 321 ? -1.669 -8.116 -11.694 1.00 93.38 321 GLY A CA 1
ATOM 2565 C C . GLY A 1 321 ? -1.392 -8.051 -13.193 1.00 93.38 321 GLY A C 1
ATOM 2566 O O . GLY A 1 321 ? -0.552 -8.799 -13.687 1.00 93.38 321 GLY A O 1
ATOM 2567 N N . ILE A 1 322 ? -2.009 -7.101 -13.905 1.00 93.56 322 ILE A N 1
ATOM 2568 C CA . ILE A 1 322 ? -1.757 -6.874 -15.335 1.00 93.56 322 ILE A CA 1
ATOM 2569 C C . ILE A 1 322 ? -0.296 -6.472 -15.571 1.00 93.56 322 ILE A C 1
ATOM 2571 O O . ILE A 1 322 ? 0.374 -7.076 -16.411 1.00 93.56 322 ILE A O 1
ATOM 2575 N N . PHE A 1 323 ? 0.238 -5.501 -14.820 1.00 94.38 323 PHE A N 1
ATOM 2576 C CA . PHE A 1 323 ? 1.643 -5.102 -14.964 1.00 94.38 323 PHE A CA 1
ATOM 2577 C C . PHE A 1 323 ? 2.607 -6.247 -14.645 1.00 94.38 323 PHE A C 1
ATOM 2579 O O . PHE A 1 323 ? 3.579 -6.454 -15.371 1.00 94.38 323 PHE A O 1
ATOM 2586 N N . LEU A 1 324 ? 2.357 -7.010 -13.581 1.00 94.44 324 LEU A N 1
ATOM 2587 C CA . LEU A 1 324 ? 3.187 -8.154 -13.208 1.00 94.44 324 LEU A CA 1
ATOM 2588 C C . LEU A 1 324 ? 3.158 -9.244 -14.281 1.00 94.44 324 LEU A C 1
ATOM 2590 O O . LEU A 1 324 ? 4.217 -9.739 -14.665 1.00 94.44 324 LEU A O 1
ATOM 2594 N N . LEU A 1 325 ? 1.978 -9.562 -14.818 1.00 95.75 325 LEU A N 1
ATOM 2595 C CA . LEU A 1 325 ? 1.821 -10.527 -15.903 1.00 95.75 325 LEU A CA 1
ATOM 2596 C C . LEU A 1 325 ? 2.599 -10.089 -17.150 1.00 95.75 325 LEU A C 1
ATOM 2598 O O . LEU A 1 325 ? 3.354 -10.879 -17.716 1.00 95.75 325 LEU A O 1
ATOM 2602 N N . LEU A 1 326 ? 2.478 -8.818 -17.547 1.00 94.50 326 LEU A N 1
ATOM 2603 C CA . LEU A 1 326 ? 3.232 -8.262 -18.673 1.00 94.50 326 LEU A CA 1
ATOM 2604 C C . LEU A 1 326 ? 4.744 -8.355 -18.442 1.00 94.50 326 LEU A C 1
ATOM 2606 O O . LEU A 1 326 ? 5.471 -8.803 -19.328 1.00 94.50 326 LEU A O 1
ATOM 2610 N N . ASN A 1 327 ? 5.227 -7.992 -17.252 1.00 93.75 327 ASN A N 1
ATOM 2611 C CA . ASN A 1 327 ? 6.646 -8.121 -16.914 1.00 93.75 327 ASN A CA 1
ATOM 2612 C C . ASN A 1 327 ? 7.119 -9.579 -16.957 1.00 93.75 327 ASN A C 1
ATOM 2614 O O . ASN A 1 327 ? 8.198 -9.846 -17.482 1.00 93.75 327 ASN A O 1
ATOM 2618 N N . PHE A 1 328 ? 6.313 -10.526 -16.474 1.00 95.25 328 PHE A N 1
ATOM 2619 C CA . PHE A 1 328 ? 6.644 -11.949 -16.522 1.00 95.25 328 PHE A CA 1
ATOM 2620 C C . PHE A 1 328 ? 6.764 -12.460 -17.964 1.00 95.25 328 PHE A C 1
ATOM 2622 O O . PHE A 1 328 ? 7.739 -13.128 -18.309 1.00 95.25 328 PHE A O 1
ATOM 2629 N N . ILE A 1 329 ? 5.828 -12.071 -18.836 1.00 94.81 329 ILE A N 1
ATOM 2630 C CA . ILE A 1 329 ? 5.868 -12.386 -20.271 1.00 94.81 329 ILE A CA 1
ATOM 2631 C C . ILE A 1 329 ? 7.140 -11.811 -20.918 1.00 94.81 329 ILE A C 1
ATOM 2633 O O . ILE A 1 329 ? 7.829 -12.508 -21.668 1.00 94.81 329 ILE A O 1
ATOM 2637 N N . LEU A 1 330 ? 7.486 -10.555 -20.614 1.00 92.50 330 LEU A N 1
ATOM 2638 C CA . LEU A 1 330 ? 8.688 -9.905 -21.144 1.00 92.50 330 LEU A CA 1
ATOM 2639 C C . LEU A 1 330 ? 9.966 -10.628 -20.701 1.00 92.50 330 LEU A C 1
ATOM 2641 O O . LEU A 1 330 ? 10.821 -10.916 -21.541 1.00 92.50 330 LEU A O 1
ATOM 2645 N N . ILE A 1 331 ? 10.076 -10.961 -19.411 1.00 92.81 331 ILE A N 1
ATOM 2646 C CA . ILE A 1 331 ? 11.209 -11.717 -18.862 1.00 92.81 331 ILE A CA 1
ATOM 2647 C C . ILE A 1 331 ? 11.320 -13.073 -19.558 1.00 92.81 331 ILE A C 1
ATOM 2649 O O . ILE A 1 331 ? 12.403 -13.433 -20.010 1.00 92.81 331 ILE A O 1
ATOM 2653 N N . PHE A 1 332 ? 10.213 -13.801 -19.712 1.00 94.06 332 PHE A N 1
ATOM 2654 C CA . PHE A 1 332 ? 10.209 -15.102 -20.376 1.00 94.06 332 PHE A CA 1
ATOM 2655 C C . PHE A 1 332 ? 10.776 -15.031 -21.803 1.00 94.06 332 PHE A C 1
ATOM 2657 O O . PHE A 1 332 ? 11.668 -15.807 -22.159 1.00 94.06 332 PHE A O 1
ATOM 2664 N N . PHE A 1 333 ? 10.322 -14.072 -22.618 1.00 92.44 333 PHE A N 1
ATOM 2665 C CA . PHE A 1 333 ? 10.821 -13.914 -23.987 1.00 92.44 333 PHE A CA 1
ATOM 2666 C C . PHE A 1 333 ? 12.293 -13.500 -24.047 1.00 92.44 333 PHE A C 1
ATOM 2668 O O . PHE A 1 333 ? 13.045 -14.042 -24.863 1.00 92.44 333 PHE A O 1
ATOM 2675 N N . VAL A 1 334 ? 12.708 -12.557 -23.195 1.00 90.69 334 VAL A N 1
ATOM 2676 C CA . VAL A 1 334 ? 14.101 -12.095 -23.122 1.00 90.69 334 VAL A CA 1
ATOM 2677 C C . VAL A 1 334 ? 15.017 -13.249 -22.719 1.00 90.69 334 VAL A C 1
ATOM 2679 O O . VAL A 1 334 ? 15.973 -13.544 -23.434 1.00 90.69 334 VAL A O 1
ATOM 2682 N N . THR A 1 335 ? 14.683 -13.963 -21.644 1.00 91.19 335 THR A N 1
ATOM 2683 C CA . THR A 1 335 ? 15.458 -15.101 -21.140 1.00 91.19 335 THR A CA 1
ATOM 2684 C C . THR A 1 335 ? 15.565 -16.210 -22.180 1.00 91.19 335 THR A C 1
ATOM 2686 O O . THR A 1 335 ? 16.670 -16.661 -22.478 1.00 91.19 335 THR A O 1
ATOM 2689 N N . ARG A 1 336 ? 14.451 -16.604 -22.815 1.00 92.62 336 ARG A N 1
ATOM 2690 C CA . ARG A 1 336 ? 14.461 -17.635 -23.867 1.00 92.62 336 ARG A CA 1
ATOM 2691 C C . ARG A 1 336 ? 15.399 -17.265 -25.014 1.00 92.62 336 ARG A C 1
ATOM 2693 O O . ARG A 1 336 ? 16.131 -18.116 -25.518 1.00 92.62 336 ARG A O 1
ATOM 2700 N N . ARG A 1 337 ? 15.386 -16.002 -25.448 1.00 89.38 337 ARG A N 1
ATOM 2701 C CA . ARG A 1 337 ? 16.244 -15.546 -26.545 1.00 89.38 337 ARG A CA 1
ATOM 2702 C C . ARG A 1 337 ? 17.718 -15.525 -26.147 1.00 89.38 337 ARG A C 1
ATOM 2704 O O . ARG A 1 337 ? 18.539 -15.965 -26.946 1.00 89.38 337 ARG A O 1
ATOM 2711 N N . ILE A 1 338 ? 18.033 -15.058 -24.938 1.00 88.12 338 ILE A N 1
ATOM 2712 C CA . ILE A 1 338 ? 19.404 -15.033 -24.413 1.00 88.12 338 ILE A CA 1
ATOM 2713 C C . ILE A 1 338 ? 19.956 -16.458 -24.302 1.00 88.12 338 ILE A C 1
ATOM 2715 O O . ILE A 1 338 ? 21.026 -16.725 -24.840 1.00 88.12 338 ILE A O 1
ATOM 2719 N N . ILE A 1 339 ? 19.206 -17.390 -23.702 1.00 90.38 339 ILE A N 1
ATOM 2720 C CA . ILE A 1 339 ? 19.622 -18.797 -23.572 1.00 90.38 339 ILE A CA 1
ATOM 2721 C C . ILE A 1 339 ? 19.887 -19.413 -24.949 1.00 90.38 339 ILE A C 1
ATOM 2723 O O . ILE A 1 339 ? 20.952 -19.983 -25.170 1.00 90.38 339 ILE A O 1
ATOM 2727 N N . ASN A 1 340 ? 18.968 -19.239 -25.904 1.00 88.56 340 ASN A N 1
ATOM 2728 C CA . ASN A 1 340 ? 19.142 -19.763 -27.261 1.00 88.56 340 ASN A CA 1
ATOM 2729 C C . ASN A 1 340 ? 20.361 -19.161 -27.974 1.00 88.56 340 ASN A C 1
ATOM 2731 O O . ASN A 1 340 ? 21.013 -19.845 -28.760 1.00 88.56 340 ASN A O 1
ATOM 2735 N N . HIS A 1 341 ? 20.654 -17.879 -27.745 1.00 86.44 341 HIS A N 1
ATOM 2736 C CA . HIS A 1 341 ? 21.822 -17.230 -28.330 1.00 86.44 341 HIS A CA 1
ATOM 2737 C C . HIS A 1 341 ? 23.122 -17.795 -27.745 1.00 86.44 341 HIS A C 1
ATOM 2739 O O . HIS A 1 341 ? 24.016 -18.164 -28.501 1.00 86.44 341 HIS A O 1
ATOM 2745 N N . VAL A 1 342 ? 23.187 -17.943 -26.419 1.00 87.44 342 VAL A N 1
ATOM 2746 C CA . VAL A 1 342 ? 24.337 -18.525 -25.712 1.00 87.44 342 VAL A CA 1
ATOM 2747 C C . VAL A 1 342 ? 24.566 -19.979 -26.133 1.00 87.44 342 VAL A C 1
ATOM 2749 O O . VAL A 1 342 ? 25.683 -20.344 -26.479 1.00 87.44 342 VAL A O 1
ATOM 2752 N N . GLN A 1 343 ? 23.514 -20.800 -26.205 1.00 84.88 343 GLN A N 1
ATOM 2753 C CA . GLN A 1 343 ? 23.622 -22.193 -26.655 1.00 84.88 343 GLN A CA 1
ATOM 2754 C C . GLN A 1 343 ? 24.172 -22.310 -28.084 1.00 84.88 343 GLN A C 1
ATOM 2756 O O . GLN A 1 343 ? 25.013 -23.165 -28.350 1.00 84.88 343 GLN A O 1
ATOM 2761 N N . ARG A 1 344 ? 23.743 -21.431 -28.999 1.00 83.75 344 ARG A N 1
ATOM 2762 C CA . ARG A 1 344 ? 24.248 -21.406 -30.383 1.00 83.75 344 ARG A CA 1
ATOM 2763 C C . ARG A 1 344 ? 25.688 -20.906 -30.486 1.00 83.75 344 ARG A C 1
ATOM 2765 O O . ARG A 1 344 ? 26.408 -21.369 -31.358 1.00 83.75 344 ARG A O 1
ATOM 2772 N N . ALA A 1 345 ? 26.102 -19.991 -29.611 1.00 78.75 345 ALA A N 1
ATOM 2773 C CA . ALA A 1 345 ? 27.478 -19.499 -29.562 1.00 78.75 345 ALA A CA 1
ATOM 2774 C C . ALA A 1 345 ? 28.464 -20.539 -28.995 1.00 78.75 345 ALA A C 1
ATOM 2776 O O . ALA A 1 345 ? 29.635 -20.523 -29.354 1.00 78.75 345 ALA A O 1
ATOM 2777 N N . ILE A 1 346 ? 27.993 -21.437 -28.122 1.00 76.50 346 ILE A N 1
ATOM 2778 C CA . ILE A 1 346 ? 28.818 -22.467 -27.470 1.00 76.50 346 ILE A CA 1
ATOM 2779 C C . ILE A 1 346 ? 28.836 -23.786 -28.268 1.00 76.50 346 ILE A C 1
ATOM 2781 O O . ILE A 1 346 ? 29.739 -24.596 -28.077 1.00 76.50 346 ILE A O 1
ATOM 2785 N N . SER A 1 347 ? 27.882 -24.030 -29.180 1.00 59.34 347 SER A N 1
ATOM 2786 C CA . SER A 1 347 ? 27.872 -25.276 -29.962 1.00 59.34 347 SER A CA 1
ATOM 2787 C C . SER A 1 347 ? 29.025 -25.294 -30.991 1.00 59.34 347 SER A C 1
ATOM 2789 O O . SER A 1 347 ? 29.054 -24.427 -31.867 1.00 59.34 347 SER A O 1
ATOM 2791 N N . PRO A 1 348 ? 29.950 -26.272 -30.948 1.00 56.19 348 PRO A N 1
ATOM 2792 C CA . PRO A 1 348 ? 31.183 -26.272 -31.745 1.00 56.19 348 PRO A CA 1
ATOM 2793 C C . PRO A 1 348 ? 31.012 -26.703 -33.218 1.00 56.19 348 PRO A C 1
ATOM 2795 O O . PRO A 1 348 ? 31.989 -27.057 -33.872 1.00 56.19 348 PRO A O 1
ATOM 2798 N N . HIS A 1 349 ? 29.803 -26.658 -33.785 1.00 55.19 349 HIS A N 1
ATOM 2799 C CA . HIS A 1 349 ? 29.551 -27.108 -35.159 1.00 55.19 349 HIS A CA 1
ATOM 2800 C C . HIS A 1 349 ? 28.770 -26.090 -35.989 1.00 55.19 349 HIS A C 1
ATOM 2802 O O . HIS A 1 349 ? 27.605 -26.288 -36.302 1.00 55.19 349 HIS A O 1
ATOM 2808 N N . HIS A 1 350 ? 29.452 -25.021 -36.394 1.00 47.66 350 HIS A N 1
ATOM 2809 C CA . HIS A 1 350 ? 29.224 -24.377 -37.690 1.00 47.66 350 HIS A CA 1
ATOM 2810 C C . HIS A 1 350 ? 30.556 -23.809 -38.191 1.00 47.66 350 HIS A C 1
ATOM 2812 O O . HIS A 1 350 ? 30.772 -22.604 -38.283 1.00 47.66 350 HIS A O 1
ATOM 2818 N N . THR A 1 351 ? 31.487 -24.714 -38.496 1.00 41.78 351 THR A N 1
ATOM 2819 C CA . THR A 1 351 ? 32.507 -24.446 -39.506 1.00 41.78 351 THR A CA 1
ATOM 2820 C C . THR A 1 351 ? 31.788 -24.187 -40.826 1.00 41.78 351 THR A C 1
ATOM 2822 O O . THR A 1 351 ? 30.989 -25.004 -41.282 1.00 41.78 351 THR A O 1
ATOM 2825 N N . TYR A 1 352 ? 32.049 -23.011 -41.389 1.00 41.38 352 TYR A N 1
ATOM 2826 C CA . TYR A 1 352 ? 31.669 -22.611 -42.736 1.00 41.38 352 TYR A CA 1
ATOM 2827 C C . TYR A 1 352 ? 31.907 -23.749 -43.742 1.00 41.38 352 TYR A C 1
ATOM 2829 O O . TYR A 1 352 ? 33.021 -24.270 -43.845 1.00 41.38 352 TYR A O 1
ATOM 2837 N N . LYS A 1 353 ? 30.865 -24.090 -44.498 1.00 34.72 353 LYS A N 1
ATOM 2838 C CA . LYS A 1 353 ? 30.971 -24.596 -45.864 1.00 34.72 353 LYS A CA 1
ATOM 2839 C C . LYS A 1 353 ? 30.028 -23.791 -46.735 1.00 34.72 353 LYS A C 1
ATOM 2841 O O . LYS A 1 353 ? 28.890 -23.558 -46.268 1.00 34.72 353 LYS A O 1
#